Protein AF-A0A501XFZ6-F1 (afdb_monomer)

Radius of gyration: 26.45 Å; Cα contacts (8 Å, |Δi|>4): 333; chains: 1; bounding box: 74×73×54 Å

pLDDT: mean 73.8, std 21.67, range [30.12, 97.69]

Mean predicted aligned error: 15.04 Å

Sequence (227 aa):
MADTPVLGPEKGLHPPNPTQNPWATARRRRGALQPFDAASATALAGEAPPSGIERRLSNRAQALWMRLRGERRLPSADGATALLAPPFAAQAMRVERSRGGLVTIREVGAELLRMQFAHEGTAMNMAASSANATLGVGERAVALALEAIAAGQPLHLDSDFDPDIGGPRPAILFRAVALPFAPEAGQGLTGVAVALISWRTLLSQAETDDLHRELGAAIAWLANNSR

Nearest PDB structures (foldseek):
  5fs4-assembly1_A  TM=3.898E-01  e=5.326E+00  Acinetobacter phage AP205
  9hau-assembly1_AA  TM=4.885E-01  e=6.779E+00  Leviviridae sp.
  5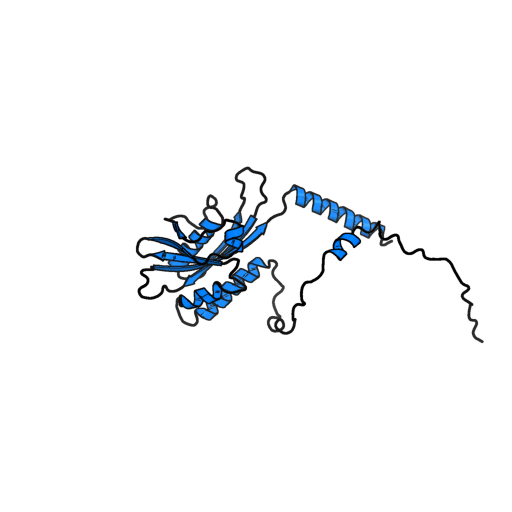t0z-assembly1_C  TM=2.401E-01  e=3.939E+00  Geobacter metallireducens GS-15

Structure (mmCIF, N/CA/C/O backbone):
data_AF-A0A501XFZ6-F1
#
_entry.id   AF-A0A501XFZ6-F1
#
loop_
_atom_site.group_PDB
_atom_site.id
_atom_site.type_symbol
_atom_site.label_atom_id
_atom_site.label_alt_id
_atom_site.label_comp_id
_atom_site.label_asym_id
_atom_site.label_entity_id
_atom_site.label_seq_id
_atom_site.pdbx_PDB_ins_code
_atom_site.Cartn_x
_atom_site.Cartn_y
_atom_site.Cartn_z
_atom_site.occupancy
_atom_site.B_iso_or_equiv
_atom_site.auth_seq_id
_atom_site.auth_comp_id
_atom_site.auth_asym_id
_atom_site.auth_atom_id
_atom_site.pdbx_PDB_model_num
ATOM 1 N N . MET A 1 1 ? 52.872 -58.559 -25.491 1.00 41.25 1 MET A N 1
ATOM 2 C CA . MET A 1 1 ? 53.905 -57.572 -25.860 1.00 41.25 1 MET A CA 1
ATOM 3 C C . MET A 1 1 ? 53.180 -56.261 -26.069 1.00 41.25 1 MET A C 1
ATOM 5 O O . MET A 1 1 ? 52.351 -56.186 -26.963 1.00 41.25 1 MET A O 1
ATOM 9 N N . ALA A 1 2 ? 53.347 -55.341 -25.123 1.00 36.03 2 ALA A N 1
ATOM 10 C CA . ALA A 1 2 ? 52.682 -54.047 -25.089 1.00 36.03 2 ALA A CA 1
ATOM 11 C C . ALA A 1 2 ? 53.701 -52.991 -25.524 1.00 36.03 2 ALA A C 1
ATOM 13 O O . ALA A 1 2 ? 54.746 -52.881 -24.886 1.00 36.03 2 ALA A O 1
ATOM 14 N N . ASP A 1 3 ? 53.398 -52.263 -26.596 1.00 36.66 3 ASP A N 1
ATOM 15 C CA . ASP A 1 3 ? 54.168 -51.096 -27.020 1.00 36.66 3 ASP A CA 1
ATOM 16 C C . ASP A 1 3 ? 53.547 -49.843 -26.407 1.00 36.66 3 ASP A C 1
ATOM 18 O O . ASP A 1 3 ? 52.445 -49.416 -26.752 1.00 36.66 3 ASP A O 1
ATOM 22 N N . THR A 1 4 ? 54.278 -49.272 -25.458 1.00 40.03 4 THR A N 1
ATOM 23 C CA . THR A 1 4 ? 54.000 -47.985 -24.827 1.00 40.03 4 THR A CA 1
ATOM 24 C C . THR A 1 4 ? 54.788 -46.909 -25.575 1.00 40.03 4 THR A C 1
ATOM 26 O O . THR A 1 4 ? 56.014 -47.019 -25.631 1.00 40.03 4 THR A O 1
ATOM 29 N N . PRO A 1 5 ? 54.174 -45.834 -26.100 1.00 39.56 5 PRO A N 1
ATOM 30 C CA . PRO A 1 5 ? 54.941 -44.670 -26.502 1.00 39.56 5 PRO A CA 1
ATOM 31 C C . PRO A 1 5 ? 55.180 -43.735 -25.309 1.00 39.56 5 PRO A C 1
ATOM 33 O O . PRO A 1 5 ? 54.282 -43.374 -24.549 1.00 39.56 5 PRO A O 1
ATOM 36 N N . VAL A 1 6 ? 56.452 -43.376 -25.180 1.00 38.31 6 VAL A N 1
ATOM 37 C CA . VAL A 1 6 ? 57.083 -42.488 -24.204 1.00 38.31 6 VAL A CA 1
ATOM 38 C C . VAL A 1 6 ? 56.662 -41.031 -24.448 1.00 38.31 6 VAL A C 1
ATOM 40 O O . VAL A 1 6 ? 56.841 -40.511 -25.548 1.00 38.31 6 VAL A O 1
ATOM 43 N N . LEU A 1 7 ? 56.146 -40.350 -23.419 1.00 34.56 7 LEU A N 1
ATOM 44 C CA . LEU A 1 7 ? 55.947 -38.894 -23.406 1.00 34.56 7 LEU A CA 1
ATOM 45 C C . LEU A 1 7 ? 57.246 -38.205 -22.955 1.00 34.56 7 LEU A C 1
ATOM 47 O O . LEU A 1 7 ? 57.629 -38.300 -21.791 1.00 34.56 7 LEU A O 1
ATOM 51 N N . GLY A 1 8 ? 57.921 -37.528 -23.888 1.00 33.53 8 GLY A N 1
ATOM 52 C CA . GLY A 1 8 ? 58.996 -36.569 -23.606 1.00 33.53 8 GLY A CA 1
ATOM 53 C C . GLY A 1 8 ? 58.454 -35.167 -23.266 1.00 33.53 8 GLY A C 1
ATOM 54 O O . GLY A 1 8 ? 57.295 -34.878 -23.572 1.00 33.53 8 GLY A O 1
ATOM 55 N N . PRO A 1 9 ? 59.259 -34.303 -22.617 1.00 46.34 9 PRO A N 1
ATOM 56 C CA . PRO A 1 9 ? 58.764 -33.157 -21.862 1.00 46.34 9 PRO A CA 1
ATOM 57 C C . PRO A 1 9 ? 58.783 -31.825 -22.639 1.00 46.34 9 PRO A C 1
ATOM 59 O O . PRO A 1 9 ? 59.506 -31.651 -23.613 1.00 46.34 9 PRO A O 1
ATOM 62 N N . GLU A 1 10 ? 58.006 -30.884 -22.096 1.00 45.41 10 GLU A N 1
ATOM 63 C CA . GLU A 1 10 ? 58.020 -29.423 -22.285 1.00 45.41 10 GLU A CA 1
ATOM 64 C C . GLU A 1 10 ? 57.594 -28.815 -23.633 1.00 45.41 10 GLU A C 1
ATOM 66 O O . GLU A 1 10 ? 58.356 -28.737 -24.591 1.00 45.41 10 GLU A O 1
ATOM 71 N N . LYS A 1 11 ? 56.428 -28.153 -23.619 1.00 35.16 11 LYS A N 1
ATOM 72 C CA . LYS A 1 11 ? 56.316 -26.758 -24.080 1.00 35.16 11 LYS A CA 1
ATOM 73 C C . LYS A 1 11 ? 55.407 -25.992 -23.124 1.00 35.16 11 LYS A C 1
ATOM 75 O O . LYS A 1 11 ? 54.238 -26.331 -22.957 1.00 35.16 11 LYS A O 1
ATOM 80 N N . GLY A 1 12 ? 55.990 -24.991 -22.467 1.00 39.47 12 GLY A N 1
ATOM 81 C CA . GLY A 1 12 ? 55.351 -24.158 -21.459 1.00 39.47 12 GLY A CA 1
ATOM 82 C C . GLY A 1 12 ? 54.051 -23.525 -21.948 1.00 39.47 12 GLY A C 1
ATOM 83 O O . GLY A 1 12 ? 54.041 -22.691 -22.851 1.00 39.47 12 GLY A O 1
ATOM 84 N N . LEU A 1 13 ? 52.954 -23.892 -21.289 1.00 37.81 13 LEU A N 1
ATOM 85 C CA . LEU A 1 13 ? 51.746 -23.084 -21.248 1.00 37.81 13 LEU A CA 1
ATOM 86 C C . LEU A 1 13 ? 52.032 -21.898 -20.328 1.00 37.81 13 LEU A C 1
ATOM 88 O O . LEU A 1 13 ? 51.960 -22.008 -19.105 1.00 37.81 13 LEU A O 1
ATOM 92 N N . HIS A 1 14 ? 52.377 -20.756 -20.921 1.00 42.91 14 HIS A N 1
ATOM 93 C CA . HIS A 1 14 ? 52.235 -19.487 -20.221 1.00 42.91 14 HIS A CA 1
ATOM 94 C C . HIS A 1 14 ? 50.778 -19.368 -19.742 1.00 42.91 14 HIS A C 1
ATOM 96 O O . HIS A 1 14 ? 49.865 -19.516 -20.561 1.00 42.91 14 HIS A O 1
ATOM 102 N N . PRO A 1 15 ? 50.523 -19.113 -18.446 1.00 47.06 15 PRO A N 1
ATOM 103 C CA . PRO A 1 15 ? 49.173 -18.815 -18.000 1.00 47.06 15 PRO A CA 1
ATOM 104 C C . PRO A 1 15 ? 48.698 -17.531 -18.700 1.00 47.06 15 PRO A C 1
ATOM 106 O O . PRO A 1 15 ? 49.489 -16.593 -18.853 1.00 47.06 15 PRO A O 1
ATOM 109 N N . PRO A 1 16 ? 47.433 -17.460 -19.148 1.00 44.56 16 PRO A N 1
ATOM 110 C CA . PRO A 1 16 ? 46.923 -16.270 -19.808 1.00 44.56 16 PRO A CA 1
ATOM 111 C C . PRO A 1 16 ? 47.002 -15.067 -18.863 1.00 44.56 16 PRO A C 1
ATOM 113 O O . PRO A 1 16 ? 46.674 -15.150 -17.677 1.00 44.56 16 PRO A O 1
ATOM 116 N N . ASN A 1 17 ? 47.465 -13.946 -19.414 1.00 46.25 17 ASN A N 1
ATOM 117 C CA . ASN A 1 17 ? 47.692 -12.696 -18.703 1.00 46.25 17 ASN A CA 1
ATOM 118 C C . ASN A 1 17 ? 46.375 -12.197 -18.057 1.00 46.25 17 ASN A C 1
ATOM 120 O O . ASN A 1 17 ? 45.400 -11.954 -18.776 1.00 46.25 17 ASN A O 1
ATOM 124 N N . PRO A 1 18 ? 46.303 -12.024 -16.723 1.00 46.06 18 PRO A N 1
ATOM 125 C CA . PRO A 1 18 ? 45.063 -11.697 -16.007 1.00 46.06 18 PRO A CA 1
ATOM 126 C C . PRO A 1 18 ? 44.506 -10.289 -16.286 1.00 46.06 18 PRO A C 1
ATOM 128 O O . PRO A 1 18 ? 43.458 -9.932 -15.752 1.00 46.06 18 PRO A O 1
ATOM 131 N N . THR A 1 19 ? 45.170 -9.488 -17.119 1.00 46.47 19 THR A N 1
ATOM 132 C CA . THR A 1 19 ? 44.770 -8.119 -17.477 1.00 46.47 19 THR A CA 1
ATOM 133 C C . THR A 1 19 ? 43.806 -8.025 -18.664 1.00 46.47 19 THR A C 1
ATOM 135 O O . THR A 1 19 ? 43.306 -6.937 -18.929 1.00 46.47 19 THR A O 1
ATOM 138 N N . GLN A 1 20 ? 43.490 -9.131 -19.352 1.00 47.56 20 GLN A N 1
ATOM 139 C CA . GLN A 1 20 ? 42.600 -9.129 -20.530 1.00 47.56 20 GLN A CA 1
ATOM 140 C C . GLN A 1 20 ? 41.228 -9.787 -20.304 1.00 47.56 20 GLN A C 1
ATOM 142 O O . GLN A 1 20 ? 40.449 -9.925 -21.243 1.00 47.56 20 GLN A O 1
ATOM 147 N N . ASN A 1 21 ? 40.895 -10.175 -19.068 1.00 43.44 21 ASN A N 1
ATOM 148 C CA . ASN A 1 21 ? 39.578 -10.723 -18.753 1.00 43.44 21 ASN A CA 1
ATOM 149 C C . ASN A 1 21 ? 38.675 -9.655 -18.096 1.00 43.44 21 ASN A C 1
ATOM 151 O O . ASN A 1 21 ? 38.895 -9.335 -16.922 1.00 43.44 21 ASN A O 1
ATOM 155 N N . PRO A 1 22 ? 37.625 -9.149 -18.778 1.00 46.53 22 PRO A N 1
ATOM 156 C CA . PRO A 1 22 ? 36.701 -8.164 -18.202 1.00 46.53 22 PRO A CA 1
ATOM 157 C C . PRO A 1 22 ? 35.889 -8.708 -17.009 1.00 46.53 22 PRO A C 1
ATOM 159 O O . PRO A 1 22 ? 35.269 -7.942 -16.276 1.00 46.53 22 PRO A O 1
ATOM 162 N N . TRP A 1 23 ? 35.940 -10.019 -16.741 1.00 40.25 23 TRP A N 1
ATOM 163 C CA . TRP A 1 23 ? 35.274 -10.657 -15.602 1.00 40.25 23 TRP A CA 1
ATOM 164 C C . TRP A 1 23 ? 36.120 -10.697 -14.316 1.00 40.25 23 TRP A C 1
ATOM 166 O O . TRP A 1 23 ? 35.588 -10.985 -13.239 1.00 40.25 23 TRP A O 1
ATOM 176 N N . ALA A 1 24 ? 37.423 -10.391 -14.374 1.00 41.94 24 ALA A N 1
ATOM 177 C CA . ALA A 1 24 ? 38.294 -10.418 -13.192 1.00 41.94 24 ALA A CA 1
ATOM 178 C C . ALA A 1 24 ? 38.014 -9.253 -12.219 1.00 41.94 24 ALA A C 1
ATOM 180 O O . ALA A 1 24 ? 38.128 -9.412 -11.000 1.00 41.94 24 ALA A O 1
ATOM 181 N N . THR A 1 25 ? 37.574 -8.105 -12.737 1.00 41.44 25 THR A N 1
ATOM 182 C CA . THR A 1 25 ? 37.176 -6.920 -11.958 1.00 41.44 25 THR A CA 1
ATOM 183 C C . THR A 1 25 ? 35.796 -7.073 -11.315 1.00 41.44 25 THR A C 1
ATOM 185 O O . THR A 1 25 ? 35.603 -6.623 -10.185 1.00 41.44 25 THR A O 1
ATOM 188 N N . ALA A 1 26 ? 34.863 -7.788 -11.954 1.00 40.22 26 ALA A N 1
ATOM 189 C CA . ALA A 1 26 ? 33.532 -8.055 -11.398 1.00 40.22 26 ALA A CA 1
ATOM 190 C C . ALA A 1 26 ? 33.555 -9.079 -10.242 1.00 40.22 26 ALA A C 1
ATOM 192 O O . ALA A 1 26 ? 32.770 -8.979 -9.297 1.00 40.22 26 ALA A O 1
ATOM 193 N N . ARG A 1 27 ? 34.485 -10.045 -10.272 1.00 41.53 27 ARG A N 1
ATOM 194 C CA . ARG A 1 27 ? 34.573 -11.119 -9.263 1.00 41.53 27 ARG A CA 1
ATOM 195 C C . ARG A 1 27 ? 35.181 -10.668 -7.928 1.00 41.53 27 ARG A C 1
ATOM 197 O O . ARG A 1 27 ? 34.856 -11.249 -6.898 1.00 41.53 27 ARG A O 1
ATOM 204 N N . ARG A 1 28 ? 36.010 -9.614 -7.912 1.00 39.62 28 ARG A N 1
ATOM 205 C CA . ARG A 1 28 ? 36.654 -9.095 -6.683 1.00 39.62 28 ARG A CA 1
ATOM 206 C C . ARG A 1 28 ? 35.752 -8.225 -5.795 1.00 39.62 28 ARG A C 1
ATOM 208 O O . ARG A 1 28 ? 36.129 -7.966 -4.660 1.00 39.62 28 ARG A O 1
ATOM 215 N N . ARG A 1 29 ? 34.571 -7.797 -6.260 1.00 40.41 29 ARG A N 1
ATOM 216 C CA . ARG A 1 29 ? 33.625 -6.973 -5.470 1.00 40.41 29 ARG A CA 1
ATOM 217 C C . ARG A 1 29 ? 32.447 -7.747 -4.862 1.00 40.41 29 ARG A C 1
ATOM 219 O O . ARG A 1 29 ? 31.520 -7.131 -4.350 1.00 40.41 29 ARG A O 1
ATOM 226 N N . ARG A 1 30 ? 32.461 -9.083 -4.902 1.00 39.03 30 ARG A N 1
ATOM 227 C CA . ARG A 1 30 ? 31.363 -9.924 -4.400 1.00 39.03 30 ARG A CA 1
ATOM 228 C C . ARG A 1 30 ? 31.816 -10.797 -3.217 1.00 39.03 30 ARG A C 1
ATOM 230 O O . ARG A 1 30 ? 31.886 -12.013 -3.323 1.00 39.03 30 ARG A O 1
ATOM 237 N N . GLY A 1 31 ? 32.132 -10.163 -2.091 1.00 30.25 31 GLY A N 1
ATOM 238 C CA . GLY A 1 31 ? 32.229 -10.796 -0.767 1.00 30.25 31 GLY A CA 1
ATOM 239 C C . GLY A 1 31 ? 31.674 -9.802 0.259 1.00 30.25 31 GLY A C 1
ATOM 240 O O . GLY A 1 31 ? 32.065 -8.646 0.214 1.00 30.25 31 GLY A O 1
ATOM 241 N N . ALA A 1 32 ? 30.715 -10.098 1.133 1.00 38.97 32 ALA A N 1
ATOM 242 C CA . ALA A 1 32 ? 30.127 -11.354 1.574 1.00 38.97 32 ALA A CA 1
ATOM 243 C C . ALA A 1 32 ? 28.594 -11.208 1.669 1.00 38.97 32 ALA A C 1
ATOM 245 O O . ALA A 1 32 ? 28.096 -10.277 2.295 1.00 38.97 32 ALA A O 1
ATOM 246 N N . LEU A 1 33 ? 27.848 -12.138 1.072 1.00 36.06 33 LEU A N 1
ATOM 247 C CA . LEU A 1 33 ? 26.440 -12.374 1.392 1.00 36.06 33 LEU A CA 1
ATOM 248 C C . LEU A 1 33 ? 26.384 -13.743 2.066 1.00 36.06 33 LEU A C 1
ATOM 250 O O . LEU A 1 33 ? 26.892 -14.719 1.512 1.00 36.06 33 LEU A O 1
ATOM 254 N N . GLN A 1 34 ? 25.839 -13.789 3.280 1.00 33.97 34 GLN A N 1
ATOM 255 C CA . GLN A 1 34 ? 25.639 -15.040 4.004 1.00 33.97 34 GLN A CA 1
ATOM 256 C C . GLN A 1 34 ? 24.696 -15.981 3.227 1.00 33.97 34 GLN A C 1
ATOM 258 O O . GLN A 1 34 ? 23.806 -15.502 2.518 1.00 33.97 34 GLN A O 1
ATOM 263 N N . PRO A 1 35 ? 24.893 -17.308 3.326 1.00 34.69 35 PRO A N 1
ATOM 264 C CA . PRO A 1 35 ? 24.136 -18.281 2.553 1.00 34.69 35 PRO A CA 1
ATOM 265 C C . PRO A 1 35 ? 22.672 -18.371 3.000 1.00 34.69 35 PRO A C 1
ATOM 267 O O . PRO A 1 35 ? 22.348 -18.406 4.183 1.00 34.69 35 PRO A O 1
ATOM 270 N N . PHE A 1 36 ? 21.801 -18.442 1.998 1.00 38.09 36 PHE A N 1
ATOM 271 C CA . PHE A 1 36 ? 20.397 -18.821 2.093 1.00 38.09 36 PHE A CA 1
ATOM 272 C C . PHE A 1 36 ? 20.272 -20.278 2.570 1.00 38.09 36 PHE A C 1
ATOM 274 O O . PHE A 1 36 ? 20.865 -21.167 1.957 1.00 38.09 36 PHE A O 1
ATOM 281 N N . ASP A 1 37 ? 19.501 -20.527 3.632 1.00 30.12 37 ASP A N 1
ATOM 282 C CA . ASP A 1 37 ? 19.188 -21.884 4.095 1.00 30.12 37 ASP A CA 1
ATOM 283 C C . ASP A 1 37 ? 17.991 -22.459 3.316 1.00 30.12 37 ASP A C 1
ATOM 285 O O . ASP A 1 37 ? 16.869 -21.947 3.360 1.00 30.12 37 ASP A O 1
ATOM 289 N N . ALA A 1 38 ? 18.260 -23.525 2.562 1.00 34.66 38 ALA A N 1
ATOM 290 C CA . ALA A 1 38 ? 17.362 -24.139 1.591 1.00 34.66 38 ALA A CA 1
ATOM 291 C C . ALA A 1 38 ? 16.295 -25.067 2.209 1.00 34.66 38 ALA A C 1
ATOM 293 O O . ALA A 1 38 ? 15.401 -25.516 1.491 1.00 34.66 38 ALA A O 1
ATOM 294 N N . ALA A 1 39 ? 16.335 -25.350 3.516 1.00 32.94 39 ALA A N 1
ATOM 295 C CA . ALA A 1 39 ? 15.470 -26.369 4.122 1.00 32.94 39 ALA A CA 1
ATOM 296 C C . ALA A 1 39 ? 13.988 -25.962 4.286 1.00 32.94 39 ALA A C 1
ATOM 298 O O . ALA A 1 39 ? 13.127 -26.827 4.427 1.00 32.94 39 ALA A O 1
ATOM 299 N N . SER A 1 40 ? 13.654 -24.667 4.226 1.00 38.03 40 SER A N 1
ATOM 300 C CA . SER A 1 40 ? 12.264 -24.190 4.399 1.00 38.03 40 SER A CA 1
ATOM 301 C C . SER A 1 40 ? 11.479 -24.032 3.086 1.00 38.03 40 SER A C 1
ATOM 303 O O . SER A 1 40 ? 10.299 -23.683 3.111 1.00 38.03 40 SER A O 1
ATOM 305 N N . ALA A 1 41 ? 12.115 -24.245 1.928 1.00 40.19 41 ALA A N 1
ATOM 306 C CA . ALA A 1 41 ? 11.533 -23.941 0.614 1.00 40.19 41 ALA A CA 1
ATOM 307 C C . ALA A 1 41 ? 10.729 -25.100 -0.011 1.00 40.19 41 ALA A C 1
ATOM 309 O O . ALA A 1 41 ? 10.069 -24.916 -1.033 1.00 40.19 41 ALA A O 1
ATOM 310 N N . THR A 1 42 ? 10.760 -26.292 0.582 1.00 34.81 42 THR A N 1
ATOM 311 C CA . THR A 1 42 ? 10.429 -27.542 -0.123 1.00 34.81 42 THR A CA 1
ATOM 312 C C . THR A 1 42 ? 8.956 -27.977 -0.077 1.00 34.81 42 THR A C 1
ATOM 314 O O . THR A 1 42 ? 8.660 -29.099 -0.469 1.00 34.81 42 THR A O 1
ATOM 317 N N . ALA A 1 43 ? 8.010 -27.137 0.363 1.00 36.22 43 ALA A N 1
ATOM 318 C CA . ALA A 1 43 ? 6.599 -27.544 0.520 1.00 36.22 43 ALA A CA 1
ATOM 319 C C . ALA A 1 43 ? 5.602 -26.964 -0.510 1.00 36.22 43 ALA A C 1
ATOM 321 O O . ALA A 1 43 ? 4.407 -27.219 -0.401 1.00 36.22 43 ALA A O 1
ATOM 322 N N . LEU A 1 44 ? 6.047 -26.208 -1.519 1.00 41.97 44 LEU A N 1
ATOM 323 C CA . LEU A 1 44 ? 5.168 -25.667 -2.572 1.00 41.97 44 LEU A CA 1
ATOM 324 C C . LEU A 1 44 ? 5.743 -25.979 -3.961 1.00 41.97 44 LEU A C 1
ATOM 326 O O . LEU A 1 44 ? 6.183 -25.092 -4.688 1.00 41.97 44 LEU A O 1
ATOM 330 N N . ALA A 1 45 ? 5.780 -27.265 -4.310 1.00 40.91 45 ALA A N 1
ATOM 331 C CA . ALA A 1 45 ? 6.118 -27.737 -5.648 1.00 40.91 45 ALA A CA 1
ATOM 332 C C . ALA A 1 45 ? 4.823 -27.984 -6.438 1.00 40.91 45 ALA A C 1
ATOM 334 O O . ALA A 1 45 ? 4.038 -28.855 -6.070 1.00 40.91 45 ALA A O 1
ATOM 335 N N . GLY A 1 46 ? 4.590 -27.219 -7.510 1.00 31.56 46 GLY A N 1
ATOM 336 C CA . GLY A 1 46 ? 3.475 -27.487 -8.425 1.00 31.56 46 GLY A CA 1
ATOM 337 C C . GLY A 1 46 ? 3.204 -26.440 -9.507 1.00 31.56 46 GLY A C 1
ATOM 338 O O . GLY A 1 46 ? 2.668 -26.794 -10.549 1.00 31.56 46 GLY A O 1
ATOM 339 N N . GLU A 1 47 ? 3.610 -25.183 -9.331 1.00 31.80 47 GLU A N 1
ATOM 340 C CA . GLU A 1 47 ? 3.373 -24.130 -10.329 1.00 31.80 47 GLU A CA 1
ATOM 341 C C . GLU A 1 47 ? 4.696 -23.562 -10.849 1.00 31.80 47 GLU A C 1
ATOM 343 O O . GLU A 1 47 ? 5.608 -23.265 -10.073 1.00 31.80 47 GLU A O 1
ATOM 348 N N . ALA A 1 48 ? 4.809 -23.425 -12.174 1.00 34.38 48 ALA A N 1
ATOM 349 C CA . ALA A 1 48 ? 5.932 -22.761 -12.831 1.00 34.38 48 ALA A CA 1
ATOM 350 C C . ALA A 1 48 ? 6.196 -21.391 -12.171 1.00 34.38 48 ALA A C 1
ATOM 352 O O . ALA A 1 48 ? 5.239 -20.685 -11.848 1.00 34.38 48 ALA A O 1
ATOM 353 N N . PRO A 1 49 ? 7.460 -20.982 -11.947 1.00 34.84 49 PRO A N 1
ATOM 354 C CA . PRO A 1 49 ? 7.731 -19.764 -11.197 1.00 34.84 49 PRO A CA 1
ATOM 355 C C . PRO A 1 49 ? 7.216 -18.563 -11.998 1.00 34.84 49 PRO A C 1
ATOM 357 O O . PRO A 1 49 ? 7.725 -18.322 -13.095 1.00 34.84 49 PRO A O 1
ATOM 360 N N . PRO A 1 50 ? 6.264 -17.758 -11.491 1.00 39.28 50 PRO A N 1
ATOM 361 C CA . PRO A 1 50 ? 5.980 -16.507 -12.156 1.00 39.28 50 PRO A CA 1
ATOM 362 C C . PRO A 1 50 ? 7.213 -15.609 -12.010 1.00 39.28 50 PRO A C 1
ATOM 364 O O . PRO A 1 50 ? 7.880 -15.562 -10.960 1.00 39.28 50 PRO A O 1
ATOM 367 N N . SER A 1 51 ? 7.520 -14.912 -13.098 1.00 41.34 51 SER A N 1
ATOM 368 C CA . SER A 1 51 ? 8.380 -13.737 -13.108 1.00 41.34 51 SER A CA 1
ATOM 369 C C . SER A 1 51 ? 7.929 -12.725 -12.038 1.00 41.34 51 SER A C 1
ATOM 371 O O . SER A 1 51 ? 6.744 -12.617 -11.716 1.00 41.34 51 SER A O 1
ATOM 373 N N . GLY A 1 52 ? 8.890 -11.979 -11.484 1.00 58.50 52 GLY A N 1
ATOM 374 C CA . GLY A 1 52 ? 8.648 -10.823 -10.613 1.00 58.50 52 GLY A CA 1
ATOM 375 C C . GLY A 1 52 ? 8.731 -11.125 -9.114 1.00 58.50 52 GLY A C 1
ATOM 376 O O . GLY A 1 52 ? 7.821 -11.708 -8.522 1.00 58.50 52 GLY A O 1
ATOM 377 N N . ILE A 1 53 ? 9.816 -10.683 -8.475 1.00 62.00 53 ILE A N 1
ATOM 378 C CA . ILE A 1 53 ? 9.963 -10.668 -7.007 1.00 62.00 53 IL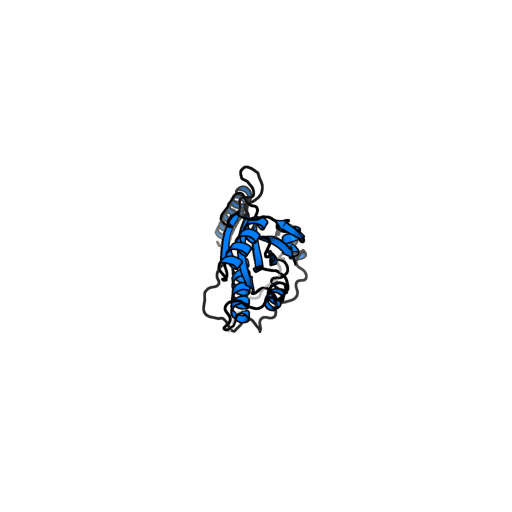E A CA 1
ATOM 379 C C . ILE A 1 53 ? 8.862 -9.791 -6.380 1.00 62.00 53 ILE A C 1
ATOM 381 O O . ILE A 1 53 ? 8.334 -10.103 -5.314 1.00 62.00 53 ILE A O 1
ATOM 385 N N . GLU A 1 54 ? 8.449 -8.753 -7.099 1.00 65.56 54 GLU A N 1
ATOM 386 C CA . GLU A 1 54 ? 7.417 -7.779 -6.752 1.00 65.56 54 GLU A CA 1
ATOM 387 C C . GLU A 1 54 ? 6.049 -8.455 -6.616 1.00 65.56 54 GLU A C 1
ATOM 389 O O . GLU A 1 54 ? 5.378 -8.343 -5.589 1.00 65.56 54 GLU A O 1
ATOM 394 N N . ARG A 1 55 ? 5.669 -9.263 -7.617 1.00 72.56 55 ARG A N 1
ATOM 395 C CA . ARG A 1 55 ? 4.417 -10.031 -7.596 1.00 72.56 55 ARG A CA 1
ATOM 396 C C . ARG A 1 55 ? 4.400 -11.031 -6.444 1.00 72.56 55 ARG A C 1
ATOM 398 O O . ARG A 1 55 ? 3.357 -11.234 -5.828 1.00 72.56 55 ARG A O 1
ATOM 405 N N . ARG A 1 56 ? 5.555 -11.610 -6.095 1.00 81.06 56 ARG A N 1
ATOM 406 C CA . ARG A 1 56 ? 5.670 -12.499 -4.928 1.00 81.06 56 ARG A CA 1
ATOM 407 C C . ARG A 1 56 ? 5.427 -11.752 -3.623 1.00 81.06 56 ARG A C 1
ATOM 409 O O . ARG A 1 56 ? 4.773 -12.318 -2.753 1.00 81.06 56 ARG A O 1
ATOM 416 N N . LEU A 1 57 ? 5.913 -10.519 -3.468 1.00 85.38 57 LEU A N 1
ATOM 417 C CA . LEU A 1 57 ? 5.707 -9.772 -2.227 1.00 85.38 57 LEU A CA 1
ATOM 418 C C . LEU A 1 57 ? 4.232 -9.393 -2.037 1.00 85.38 57 LEU A C 1
ATOM 420 O O . LEU A 1 57 ? 3.679 -9.680 -0.975 1.00 85.38 57 LEU A O 1
ATOM 424 N N . SER A 1 58 ? 3.569 -8.868 -3.076 1.00 88.38 58 SER A N 1
ATOM 425 C CA . SER A 1 58 ? 2.129 -8.567 -3.022 1.00 88.38 58 SER A CA 1
ATOM 426 C C . SER A 1 58 ? 1.290 -9.818 -2.745 1.00 88.38 58 SER A C 1
ATOM 428 O O . SER A 1 58 ? 0.431 -9.801 -1.864 1.00 88.38 58 SER A O 1
ATOM 430 N N . ASN A 1 59 ? 1.579 -10.931 -3.432 1.00 90.25 59 ASN A N 1
ATOM 431 C CA . ASN A 1 59 ? 0.865 -12.194 -3.226 1.00 90.25 59 ASN A CA 1
ATOM 432 C C . ASN A 1 59 ? 1.078 -12.742 -1.805 1.00 90.25 59 ASN A C 1
ATOM 434 O O . ASN A 1 59 ? 0.139 -13.235 -1.184 1.00 90.25 59 ASN A O 1
ATOM 438 N N . ARG A 1 60 ? 2.299 -12.642 -1.259 1.00 92.12 60 ARG A N 1
ATOM 439 C CA . ARG A 1 60 ? 2.601 -13.065 0.118 1.00 92.12 60 ARG A CA 1
ATOM 440 C C . ARG A 1 60 ? 1.882 -12.206 1.152 1.00 92.12 60 ARG A C 1
ATOM 442 O O . ARG A 1 60 ? 1.371 -12.759 2.123 1.00 92.12 60 ARG A O 1
ATOM 449 N N . ALA A 1 61 ? 1.824 -10.893 0.944 1.00 92.38 61 ALA A N 1
ATOM 450 C CA . ALA A 1 61 ? 1.102 -9.978 1.822 1.00 92.38 61 ALA A CA 1
ATOM 451 C C . ALA A 1 61 ? -0.401 -10.288 1.825 1.00 92.38 61 ALA A C 1
ATOM 453 O O . ALA A 1 61 ? -1.005 -10.431 2.886 1.00 92.38 61 ALA A O 1
ATOM 454 N N . GLN A 1 62 ? -0.992 -10.499 0.647 1.00 93.88 62 GLN A N 1
ATOM 455 C CA . GLN A 1 62 ? -2.395 -10.890 0.532 1.00 93.88 62 GLN A CA 1
ATOM 456 C C . GLN A 1 62 ? -2.668 -12.264 1.159 1.00 93.88 62 GLN A C 1
ATOM 458 O O . GLN A 1 62 ? -3.662 -12.431 1.861 1.00 93.88 62 GLN A O 1
ATOM 463 N N . ALA A 1 63 ? -1.783 -13.244 0.961 1.00 92.94 63 ALA A N 1
ATOM 464 C CA . ALA A 1 63 ? -1.914 -14.555 1.592 1.00 92.94 63 ALA A CA 1
ATOM 465 C C . ALA A 1 63 ? -1.855 -14.459 3.125 1.00 92.94 63 ALA A C 1
ATOM 467 O O . ALA A 1 63 ? -2.635 -15.120 3.812 1.00 92.94 63 ALA A O 1
ATOM 468 N N . LEU A 1 64 ? -0.971 -13.616 3.673 1.00 93.50 64 LEU A N 1
ATOM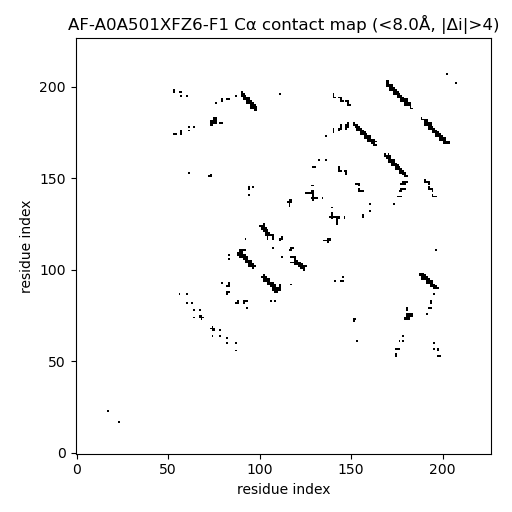 469 C CA . LEU A 1 64 ? -0.936 -13.335 5.107 1.00 93.50 64 LEU A CA 1
ATOM 470 C C . LEU A 1 64 ? -2.233 -12.662 5.569 1.00 93.50 64 LEU A C 1
ATOM 472 O O . LEU A 1 64 ? -2.823 -13.099 6.551 1.00 93.50 64 LEU A O 1
ATOM 476 N N . TRP A 1 65 ? -2.724 -11.666 4.835 1.00 94.94 65 TRP A N 1
ATOM 477 C CA . TRP A 1 65 ? -3.990 -11.000 5.141 1.00 94.94 65 TRP A CA 1
ATOM 478 C C . TRP A 1 65 ? -5.174 -11.975 5.171 1.00 94.94 65 TRP A C 1
ATOM 480 O O . TRP A 1 65 ? -5.963 -11.958 6.114 1.00 94.94 65 TRP A O 1
ATOM 490 N N . MET A 1 66 ? -5.261 -12.885 4.196 1.00 92.62 66 MET A N 1
ATOM 491 C CA . MET A 1 66 ? -6.291 -13.930 4.164 1.00 92.62 66 MET A CA 1
ATOM 492 C C . MET A 1 66 ? -6.208 -14.851 5.388 1.00 92.62 66 MET A C 1
ATOM 494 O O . MET A 1 66 ? -7.240 -15.222 5.944 1.00 92.62 66 MET A O 1
ATOM 498 N N . ARG A 1 67 ? -4.996 -15.181 5.854 1.00 92.25 67 ARG A N 1
ATOM 499 C CA . ARG A 1 67 ? -4.797 -15.961 7.089 1.00 92.25 67 ARG A CA 1
ATOM 500 C C . ARG A 1 67 ? -5.229 -15.187 8.334 1.00 9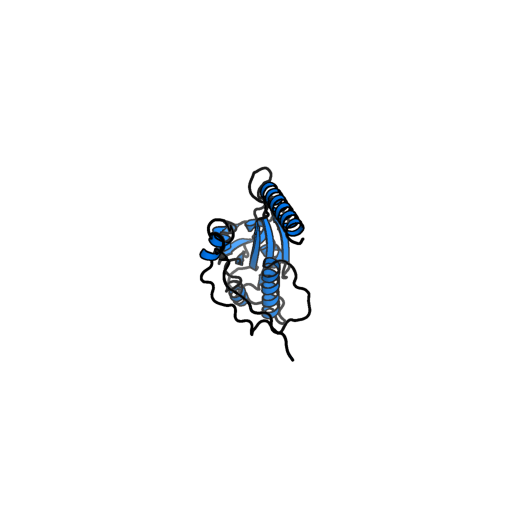2.25 67 ARG A C 1
ATOM 502 O O . ARG A 1 67 ? -5.887 -15.758 9.194 1.00 92.25 67 ARG A O 1
ATOM 509 N N . LEU A 1 68 ? -4.888 -13.900 8.416 1.00 91.88 68 LEU A N 1
ATOM 510 C CA . LEU A 1 68 ? -5.260 -13.026 9.536 1.00 91.88 68 LEU A CA 1
ATOM 511 C C . LEU A 1 68 ? -6.773 -12.790 9.612 1.00 91.88 68 LEU A C 1
ATOM 513 O O . LEU A 1 68 ? -7.324 -12.633 10.700 1.00 91.88 68 LEU A O 1
ATOM 517 N N . ARG A 1 69 ? -7.451 -12.756 8.460 1.00 90.81 69 ARG A N 1
ATOM 518 C CA . ARG A 1 69 ? -8.903 -12.590 8.373 1.00 90.81 69 ARG A CA 1
ATOM 519 C C . ARG A 1 69 ? -9.645 -13.749 9.045 1.00 90.81 69 ARG A C 1
ATOM 521 O O . ARG A 1 69 ? -10.629 -13.508 9.747 1.00 90.81 69 ARG A O 1
ATOM 528 N N . GLY A 1 70 ? -9.201 -14.988 8.819 1.00 87.19 70 GLY A N 1
ATOM 529 C CA . GLY A 1 70 ? -9.947 -16.180 9.225 1.00 87.19 70 GLY A CA 1
ATOM 530 C C . GLY A 1 70 ? -11.389 -16.133 8.701 1.00 87.19 70 GLY A C 1
ATOM 531 O O . GLY A 1 70 ? -11.622 -15.829 7.533 1.00 87.19 70 GLY A O 1
ATOM 532 N N . GLU A 1 71 ? -12.363 -16.362 9.581 1.00 84.56 71 GLU A N 1
ATOM 533 C CA . GLU A 1 71 ? -13.799 -16.311 9.252 1.00 84.56 71 GLU A CA 1
ATOM 534 C C . GLU A 1 71 ? -14.397 -14.892 9.272 1.00 84.56 71 GLU A C 1
ATOM 536 O O . GLU A 1 71 ? -15.558 -14.686 8.912 1.00 84.56 71 GLU A O 1
ATOM 541 N N . ARG A 1 72 ? -13.630 -13.879 9.696 1.00 79.31 72 ARG A N 1
ATOM 542 C CA . ARG A 1 72 ? -14.134 -12.503 9.826 1.00 79.31 72 ARG A CA 1
ATOM 543 C C . ARG A 1 72 ? -14.368 -11.868 8.460 1.00 79.31 72 ARG A C 1
ATOM 545 O O . ARG A 1 72 ? -13.865 -12.328 7.441 1.00 79.31 72 ARG A O 1
ATOM 552 N N . ARG A 1 73 ? -15.086 -10.741 8.419 1.00 84.31 73 ARG A N 1
ATOM 553 C CA . ARG A 1 73 ? -15.178 -9.918 7.198 1.00 84.31 73 ARG A CA 1
ATOM 554 C C . ARG A 1 73 ? -13.867 -9.177 6.912 1.00 84.31 73 ARG A C 1
ATOM 556 O O . ARG A 1 73 ? -13.413 -9.182 5.777 1.00 84.31 73 ARG A O 1
ATOM 563 N N . LEU A 1 74 ? -13.255 -8.606 7.951 1.00 91.56 74 LEU A N 1
ATOM 564 C CA . LEU A 1 74 ? -11.945 -7.951 7.920 1.00 91.56 74 LEU A CA 1
ATOM 565 C C . LEU A 1 74 ? -11.085 -8.454 9.096 1.00 91.56 74 LEU A C 1
ATOM 567 O O . LEU A 1 74 ? -11.645 -8.707 10.170 1.00 91.56 74 LEU A O 1
ATOM 571 N N . PRO A 1 75 ? -9.754 -8.581 8.938 1.00 92.19 75 PRO A N 1
ATOM 572 C CA . PRO A 1 75 ? -8.859 -8.799 10.072 1.00 92.19 75 PRO A CA 1
ATOM 573 C C . PRO A 1 75 ? -8.861 -7.597 11.033 1.00 92.19 75 PRO A C 1
ATOM 575 O O . PRO A 1 75 ? -9.226 -6.485 10.643 1.00 92.19 75 PRO A O 1
ATOM 578 N N . SER A 1 76 ? -8.451 -7.808 12.288 1.00 89.19 76 SER A N 1
ATOM 579 C CA . SER A 1 76 ? -8.292 -6.720 13.269 1.00 89.19 76 SER A CA 1
ATOM 580 C C . SER A 1 76 ? -7.109 -5.815 12.930 1.00 89.19 76 SER A C 1
ATOM 582 O O . SER A 1 76 ? -6.156 -6.263 12.293 1.00 89.19 76 SER A O 1
ATOM 584 N N . ALA A 1 77 ? -7.143 -4.566 13.403 1.00 83.69 77 ALA A N 1
ATOM 585 C CA . ALA A 1 77 ? -6.037 -3.622 13.243 1.00 83.69 77 ALA A CA 1
ATOM 586 C C . ALA A 1 77 ? -4.694 -4.160 13.771 1.00 83.69 77 ALA A C 1
ATOM 588 O O . ALA A 1 77 ? -3.671 -3.881 13.159 1.00 83.69 77 ALA A O 1
ATOM 589 N N . ASP A 1 78 ? -4.687 -5.008 14.807 1.00 83.56 78 ASP A N 1
ATOM 590 C CA . ASP A 1 78 ? -3.464 -5.678 15.291 1.00 83.56 78 ASP A CA 1
ATOM 591 C C . ASP A 1 78 ? -2.773 -6.510 14.194 1.00 83.56 78 ASP A C 1
ATOM 593 O O . ASP A 1 78 ? -1.550 -6.643 14.151 1.00 83.56 78 ASP A O 1
ATOM 597 N N . GLY A 1 79 ? -3.555 -7.058 13.257 1.00 85.19 79 GLY A N 1
ATOM 598 C CA . GLY A 1 79 ? -3.035 -7.770 12.093 1.00 85.19 79 GLY A CA 1
ATOM 599 C C . GLY A 1 79 ? -2.286 -6.863 11.111 1.00 85.19 79 GLY A C 1
ATOM 600 O O . GLY A 1 79 ? -1.460 -7.358 10.344 1.00 85.19 79 GLY A O 1
ATOM 601 N N . ALA A 1 80 ? -2.521 -5.546 11.142 1.00 88.56 80 ALA A N 1
ATOM 602 C CA . ALA A 1 80 ? -1.787 -4.589 10.319 1.00 88.56 80 ALA A CA 1
ATOM 603 C C . ALA A 1 80 ? -0.305 -4.555 10.710 1.00 88.56 80 ALA A C 1
ATOM 605 O O . ALA A 1 80 ? 0.550 -4.531 9.827 1.00 88.56 80 ALA A O 1
ATOM 606 N N . THR A 1 81 ? 0.015 -4.672 12.004 1.00 89.12 81 THR A N 1
ATOM 607 C CA . THR A 1 81 ? 1.400 -4.711 12.499 1.00 89.12 81 THR A CA 1
ATOM 608 C C . THR A 1 81 ? 2.196 -5.863 11.881 1.00 89.12 81 THR A C 1
ATOM 610 O O . THR A 1 81 ? 3.374 -5.702 11.571 1.00 89.12 81 THR A O 1
ATOM 613 N N . ALA A 1 82 ? 1.558 -7.005 11.599 1.00 88.81 82 ALA A N 1
ATOM 614 C CA . ALA A 1 82 ? 2.215 -8.128 10.927 1.00 88.81 82 ALA A CA 1
ATOM 615 C C . ALA A 1 82 ? 2.611 -7.812 9.470 1.00 88.81 82 ALA A C 1
ATOM 617 O O . ALA A 1 82 ? 3.619 -8.321 8.982 1.00 88.81 82 ALA A O 1
ATOM 618 N N . LEU A 1 83 ? 1.850 -6.957 8.776 1.00 89.88 83 LEU A N 1
ATOM 619 C CA . LEU A 1 83 ? 2.190 -6.464 7.433 1.00 89.88 83 LEU A CA 1
ATOM 620 C C . LEU A 1 83 ? 3.140 -5.261 7.449 1.00 89.88 83 LEU A C 1
ATOM 622 O O . LEU A 1 83 ? 3.682 -4.905 6.406 1.00 89.88 83 LEU A O 1
ATOM 626 N N . LEU A 1 84 ? 3.358 -4.654 8.612 1.00 91.44 84 LEU A N 1
ATOM 627 C CA . LEU A 1 84 ? 4.356 -3.605 8.832 1.00 91.44 84 LEU A CA 1
ATOM 628 C C . LEU A 1 84 ? 5.682 -4.173 9.364 1.00 91.44 84 LEU A C 1
ATOM 630 O O . LEU A 1 84 ? 6.644 -3.435 9.553 1.00 91.44 84 LEU A O 1
ATOM 634 N N . ALA A 1 85 ? 5.761 -5.490 9.562 1.00 89.31 85 ALA A N 1
ATOM 635 C CA . ALA A 1 85 ? 6.974 -6.209 9.924 1.00 89.31 85 ALA A CA 1
ATOM 636 C C . ALA A 1 85 ? 7.723 -6.736 8.678 1.00 89.31 85 ALA A C 1
ATOM 638 O O . ALA A 1 85 ? 7.157 -6.821 7.578 1.00 89.31 85 ALA A O 1
ATOM 639 N N . PRO A 1 86 ? 9.014 -7.106 8.800 1.00 88.75 86 PRO A N 1
ATOM 640 C CA . PRO A 1 86 ? 9.722 -7.805 7.733 1.00 88.75 86 PRO A CA 1
ATOM 641 C C . PRO A 1 86 ? 8.960 -9.063 7.267 1.00 88.75 86 PRO A C 1
ATOM 643 O O . PRO A 1 86 ? 8.396 -9.778 8.096 1.00 88.75 86 PRO A O 1
ATOM 646 N N . PRO A 1 87 ? 8.948 -9.375 5.956 1.00 90.50 87 PRO A N 1
ATOM 647 C CA . PRO A 1 87 ? 9.715 -8.743 4.875 1.00 90.50 87 PRO A CA 1
ATOM 648 C C . PRO A 1 87 ? 9.019 -7.538 4.211 1.00 90.50 87 PRO A C 1
ATOM 650 O O . PRO A 1 87 ? 9.538 -7.007 3.235 1.00 90.50 87 PRO A O 1
ATOM 653 N N . PHE A 1 88 ? 7.845 -7.131 4.690 1.00 91.12 88 PHE A N 1
ATOM 654 C CA . PHE A 1 88 ? 6.994 -6.130 4.036 1.00 91.12 88 PHE A CA 1
ATOM 655 C C . PHE A 1 88 ? 7.335 -4.696 4.444 1.00 91.12 88 PHE A C 1
ATOM 657 O O . PHE A 1 88 ? 7.220 -3.790 3.623 1.00 91.12 88 PHE A O 1
ATOM 664 N N . ALA A 1 89 ? 7.797 -4.521 5.687 1.00 89.50 89 ALA A N 1
ATOM 665 C CA . ALA A 1 89 ? 8.024 -3.242 6.362 1.00 89.50 89 ALA A CA 1
ATOM 666 C C . ALA A 1 89 ? 8.595 -2.132 5.471 1.00 89.50 89 ALA A C 1
ATOM 668 O O . ALA A 1 89 ? 8.062 -1.032 5.433 1.00 89.50 89 ALA A O 1
ATOM 669 N N . ALA A 1 90 ? 9.666 -2.415 4.723 1.00 90.69 90 ALA A N 1
ATOM 670 C CA . ALA A 1 90 ? 10.356 -1.409 3.917 1.00 90.69 90 ALA A CA 1
ATOM 671 C C . ALA A 1 90 ? 9.480 -0.798 2.805 1.00 90.69 90 ALA A C 1
ATOM 673 O O . ALA A 1 90 ? 9.711 0.342 2.409 1.00 90.69 90 ALA A O 1
ATOM 674 N N . GLN A 1 91 ? 8.491 -1.552 2.325 1.00 93.06 91 GLN A N 1
ATOM 675 C CA . GLN A 1 91 ? 7.626 -1.245 1.183 1.00 93.06 91 GLN A CA 1
ATOM 676 C C . GLN A 1 91 ? 6.167 -0.990 1.582 1.00 93.06 91 GLN A C 1
ATOM 678 O O . GLN A 1 91 ? 5.310 -0.828 0.712 1.00 93.06 91 GLN A O 1
ATOM 683 N N . ALA A 1 92 ? 5.870 -1.001 2.879 1.00 95.06 92 ALA A N 1
ATOM 684 C CA . ALA A 1 92 ? 4.525 -0.850 3.405 1.00 95.06 92 ALA A CA 1
ATOM 685 C C . ALA A 1 92 ? 4.310 0.556 3.976 1.00 95.06 92 ALA A C 1
ATOM 687 O O . ALA A 1 92 ? 5.238 1.194 4.467 1.00 95.06 92 ALA A O 1
ATOM 688 N N . MET A 1 93 ? 3.070 1.025 3.930 1.00 96.12 93 MET A N 1
ATOM 689 C CA . MET A 1 93 ? 2.597 2.166 4.707 1.00 96.12 93 MET A CA 1
ATOM 690 C C . MET A 1 93 ? 1.198 1.877 5.236 1.00 96.12 93 MET A C 1
ATOM 692 O O . MET A 1 93 ? 0.408 1.177 4.590 1.00 96.12 93 MET A O 1
ATOM 696 N N . ARG A 1 94 ? 0.868 2.449 6.391 1.00 96.06 94 ARG A N 1
ATOM 697 C CA . ARG A 1 94 ? -0.478 2.401 6.955 1.00 96.06 94 ARG A CA 1
ATOM 698 C C . ARG A 1 94 ? -1.244 3.657 6.566 1.00 96.06 94 ARG A C 1
ATOM 700 O O . ARG A 1 94 ? -0.776 4.774 6.759 1.00 96.06 94 ARG A O 1
ATOM 707 N N . VAL A 1 95 ? -2.442 3.468 6.035 1.00 95.62 95 VAL A N 1
ATOM 708 C CA . VAL A 1 95 ? -3.364 4.543 5.669 1.00 95.62 95 VAL A CA 1
ATOM 709 C C . VAL A 1 95 ? -4.594 4.435 6.555 1.00 95.62 95 VAL A C 1
ATOM 711 O O . VAL A 1 95 ? -5.243 3.390 6.618 1.00 95.62 95 VAL A O 1
ATOM 714 N N . GLU A 1 96 ? -4.921 5.523 7.239 1.00 94.81 96 GLU A N 1
ATOM 715 C CA . GLU A 1 96 ? -6.069 5.609 8.135 1.00 94.81 96 GLU A CA 1
ATOM 716 C C . GLU A 1 96 ? -7.037 6.676 7.642 1.00 94.81 96 GLU A C 1
ATOM 718 O O . GLU A 1 96 ? -6.629 7.757 7.212 1.00 94.81 96 GLU A O 1
ATOM 723 N N . ARG A 1 97 ? -8.334 6.383 7.730 1.00 93.38 97 ARG A N 1
ATOM 724 C CA . ARG A 1 97 ? -9.404 7.329 7.420 1.00 93.38 97 ARG A CA 1
ATOM 725 C C . ARG A 1 97 ? -10.213 7.608 8.676 1.00 93.38 97 ARG A C 1
ATOM 727 O O . ARG A 1 97 ? -10.756 6.689 9.286 1.00 93.38 97 ARG A O 1
ATOM 734 N N . SER A 1 98 ? -10.333 8.876 9.049 1.00 91.94 98 SER A N 1
ATOM 735 C CA . SER A 1 98 ? -11.165 9.309 10.178 1.00 91.94 98 SER A CA 1
ATOM 736 C C . SER A 1 98 ? -12.652 9.416 9.802 1.00 91.94 98 SER A C 1
ATOM 738 O O . SER A 1 98 ? -13.017 9.430 8.623 1.00 91.94 98 SER A O 1
ATOM 740 N N . ARG A 1 99 ? -13.539 9.545 10.799 1.00 87.19 99 ARG A N 1
ATOM 741 C CA . ARG A 1 99 ? -14.964 9.886 10.580 1.00 87.19 99 ARG A CA 1
ATOM 742 C C . ARG A 1 99 ? -15.177 11.241 9.910 1.00 87.19 99 ARG A C 1
ATOM 744 O O . ARG A 1 99 ? -16.142 11.389 9.172 1.00 87.19 99 ARG A O 1
ATOM 751 N N . GLY A 1 100 ? -14.270 12.194 10.125 1.00 84.12 100 GLY A N 1
ATOM 752 C CA . GLY A 1 100 ? -14.302 13.510 9.479 1.00 84.12 100 GLY A CA 1
ATOM 753 C C . GLY A 1 100 ? -13.799 13.507 8.033 1.00 84.12 100 GLY A C 1
ATOM 754 O O . GLY A 1 100 ? -13.712 14.566 7.425 1.00 84.12 100 GLY A O 1
ATOM 755 N N . GLY A 1 101 ? -13.424 12.345 7.486 1.00 85.00 101 GLY A N 1
ATOM 756 C CA . GLY A 1 101 ? -12.895 12.219 6.127 1.00 85.00 101 GLY A CA 1
ATOM 757 C C . GLY A 1 101 ? -11.396 12.493 5.999 1.00 85.00 101 GLY A C 1
ATOM 758 O O . GLY A 1 101 ? -10.834 12.184 4.954 1.00 85.00 101 GLY A O 1
ATOM 759 N N . LEU A 1 102 ? -10.740 12.979 7.059 1.00 89.94 102 LEU A N 1
ATOM 760 C CA . LEU A 1 102 ? -9.290 13.173 7.094 1.00 89.94 102 LEU A CA 1
ATOM 761 C C . LEU A 1 102 ? -8.568 11.842 6.868 1.00 89.94 102 LEU A C 1
ATOM 763 O O . LEU A 1 102 ? -8.863 10.869 7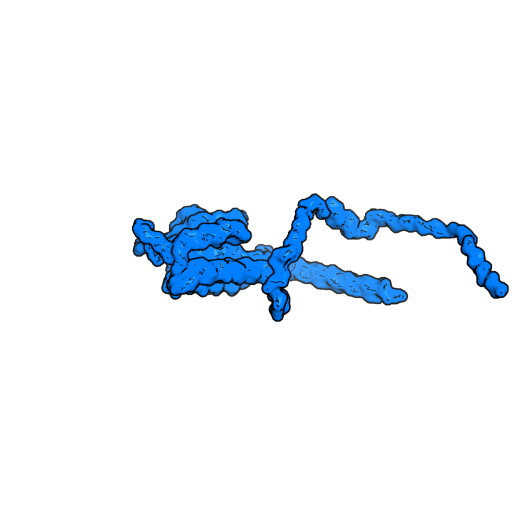.571 1.00 89.94 102 LEU A O 1
ATOM 767 N N . VAL A 1 103 ? -7.629 11.830 5.922 1.00 92.31 103 VAL A N 1
ATOM 768 C CA . VAL A 1 103 ? -6.758 10.689 5.624 1.00 92.31 103 VAL A CA 1
ATOM 769 C C . VAL A 1 103 ? -5.380 10.959 6.200 1.00 92.31 103 VAL A C 1
ATOM 771 O O . VAL A 1 103 ? -4.810 12.010 5.919 1.00 92.31 103 VAL A O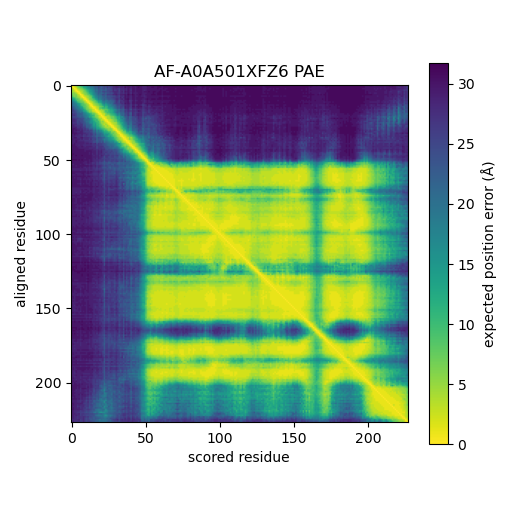 1
ATOM 774 N N . THR A 1 104 ? -4.844 10.022 6.975 1.00 93.38 104 THR A N 1
ATOM 775 C CA . THR A 1 104 ? -3.503 10.117 7.563 1.00 93.38 104 THR A CA 1
ATOM 776 C C . THR A 1 104 ? -2.656 8.915 7.182 1.00 93.38 104 THR A C 1
ATOM 778 O O . THR A 1 104 ? -3.111 7.773 7.274 1.00 93.38 104 THR A O 1
ATOM 781 N N . ILE A 1 105 ? -1.410 9.178 6.794 1.00 93.62 105 ILE A N 1
ATOM 782 C CA . ILE A 1 105 ? -0.400 8.147 6.538 1.00 93.62 105 ILE A CA 1
ATOM 783 C C . ILE A 1 105 ? 0.447 7.962 7.802 1.00 93.62 105 ILE A C 1
ATOM 785 O O . ILE A 1 105 ? 0.950 8.943 8.356 1.00 93.62 105 ILE A O 1
ATOM 789 N N . ARG A 1 106 ? 0.603 6.714 8.245 1.00 92.88 106 ARG A N 1
ATOM 790 C CA . ARG A 1 106 ? 1.403 6.295 9.404 1.00 92.88 106 ARG A CA 1
ATOM 791 C C . ARG A 1 106 ? 2.357 5.171 9.026 1.00 92.88 106 ARG A C 1
ATOM 793 O O . ARG A 1 106 ? 2.123 4.474 8.038 1.00 92.88 106 ARG A O 1
ATOM 800 N N . GLU A 1 107 ? 3.392 4.974 9.842 1.00 92.44 107 GLU A N 1
ATOM 801 C CA . GLU A 1 107 ? 4.249 3.777 9.793 1.00 92.44 107 GLU A CA 1
ATOM 802 C C . GLU A 1 107 ? 4.792 3.516 8.372 1.00 92.44 107 GLU A C 1
ATOM 804 O O . GLU A 1 107 ? 4.567 2.464 7.773 1.00 92.44 107 GLU A O 1
ATOM 809 N N . VAL A 1 108 ? 5.451 4.529 7.794 1.00 94.38 108 VAL A N 1
ATOM 810 C CA . VAL A 1 108 ? 5.954 4.490 6.413 1.00 94.38 108 V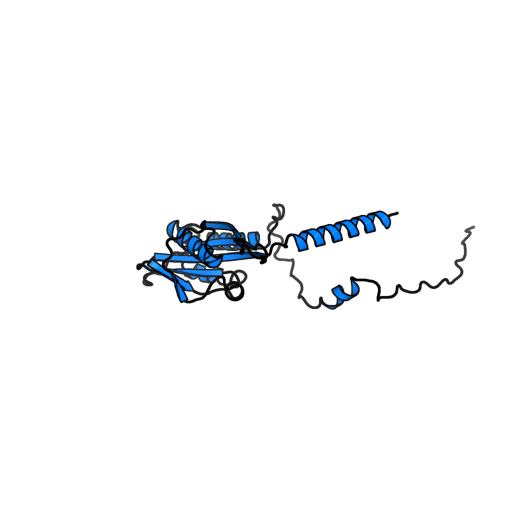AL A CA 1
ATOM 811 C C . VAL A 1 108 ? 7.289 3.753 6.344 1.00 94.38 108 VAL A C 1
ATOM 813 O O . VAL A 1 108 ? 8.254 4.108 7.021 1.00 94.38 108 VAL A O 1
ATOM 816 N N . GLY A 1 109 ? 7.362 2.751 5.471 1.00 92.44 109 GLY A N 1
ATOM 817 C CA . GLY A 1 109 ? 8.565 1.977 5.207 1.00 92.44 109 GLY A CA 1
ATOM 818 C C . GLY A 1 109 ? 9.735 2.803 4.668 1.00 92.44 109 GLY A C 1
ATOM 819 O O . GLY A 1 109 ? 9.563 3.735 3.881 1.00 92.44 109 GLY A O 1
ATOM 820 N N . ALA A 1 110 ? 10.953 2.415 5.053 1.00 89.12 110 ALA A N 1
ATOM 821 C CA . ALA A 1 110 ? 12.179 3.139 4.709 1.00 89.12 110 ALA A CA 1
ATOM 822 C C . ALA A 1 110 ? 12.399 3.315 3.196 1.00 89.12 110 ALA A C 1
ATOM 824 O O . ALA A 1 110 ? 12.894 4.357 2.768 1.00 89.12 110 ALA A O 1
ATOM 825 N N . GLU A 1 111 ? 12.010 2.339 2.369 1.00 86.12 111 GLU A N 1
ATOM 826 C CA . GLU A 1 111 ? 12.163 2.464 0.918 1.00 86.12 111 GLU A CA 1
ATOM 827 C C . GLU A 1 111 ? 11.114 3.407 0.312 1.00 86.12 111 GLU A C 1
ATOM 829 O O . GLU A 1 111 ? 11.428 4.133 -0.629 1.00 86.12 111 GLU A O 1
ATOM 834 N N . LEU A 1 112 ? 9.903 3.474 0.878 1.00 86.12 112 LEU A N 1
ATOM 835 C CA . LEU A 1 112 ? 8.893 4.452 0.454 1.00 86.12 112 LEU A CA 1
ATOM 836 C C . LEU A 1 112 ? 9.327 5.887 0.771 1.00 86.12 112 LEU A C 1
ATOM 838 O O . LEU A 1 112 ? 9.135 6.774 -0.061 1.00 86.12 112 LEU A O 1
ATOM 842 N N . LEU A 1 113 ? 9.960 6.097 1.931 1.00 86.31 113 LEU A N 1
ATOM 843 C CA . LEU A 1 113 ? 10.567 7.379 2.304 1.00 86.31 113 LEU A CA 1
ATOM 844 C C . LEU A 1 113 ? 11.724 7.736 1.364 1.00 86.31 113 LEU A C 1
ATOM 846 O O . LEU A 1 113 ? 11.773 8.843 0.832 1.00 86.31 113 LEU A O 1
ATOM 850 N N . ARG A 1 114 ? 12.633 6.784 1.106 1.00 82.62 114 ARG A N 1
ATOM 851 C CA . ARG A 1 114 ? 13.792 6.981 0.219 1.00 82.62 114 ARG A CA 1
ATOM 852 C C . ARG A 1 114 ? 13.375 7.383 -1.195 1.00 82.62 114 ARG A C 1
ATOM 854 O O . ARG A 1 114 ? 14.024 8.228 -1.806 1.00 82.62 114 ARG A O 1
ATOM 861 N N . MET A 1 115 ? 12.300 6.782 -1.701 1.00 79.56 115 MET A N 1
ATOM 862 C CA . MET A 1 115 ? 11.744 7.072 -3.024 1.00 79.56 115 MET A CA 1
ATOM 863 C C . MET A 1 115 ? 10.789 8.273 -3.038 1.00 79.56 115 MET A C 1
ATOM 865 O O . MET A 1 115 ? 10.296 8.631 -4.104 1.00 79.56 115 MET A O 1
ATOM 869 N N . GLN A 1 116 ? 10.532 8.898 -1.883 1.00 84.19 116 GLN A N 1
ATOM 870 C CA . GLN A 1 116 ? 9.595 10.016 -1.723 1.00 84.19 116 GLN A CA 1
ATOM 871 C C . GLN A 1 116 ? 8.165 9.672 -2.171 1.00 84.19 116 GLN A C 1
ATOM 873 O O . GLN A 1 116 ? 7.408 10.537 -2.605 1.00 84.19 116 GLN A O 1
ATOM 878 N N . PHE A 1 117 ? 7.777 8.400 -2.061 1.00 82.81 117 PHE A N 1
ATOM 879 C CA . PHE A 1 117 ? 6.423 7.955 -2.382 1.00 82.81 117 PHE A CA 1
ATOM 880 C C . PHE A 1 117 ? 5.442 8.240 -1.246 1.00 82.81 117 PHE A C 1
ATOM 882 O O . PHE A 1 117 ? 4.254 8.363 -1.494 1.00 82.81 117 PHE A O 1
ATOM 889 N N . ALA A 1 118 ? 5.890 8.363 -0.001 1.00 82.94 118 ALA A N 1
ATOM 890 C CA . ALA A 1 118 ? 4.999 8.677 1.111 1.00 82.94 118 ALA A CA 1
ATOM 891 C C . ALA A 1 118 ? 5.751 9.387 2.235 1.00 82.94 118 ALA A C 1
ATOM 893 O O . ALA A 1 118 ? 6.951 9.187 2.398 1.00 82.94 118 ALA A O 1
ATOM 894 N N . HIS A 1 119 ? 5.023 10.182 3.022 1.00 84.50 119 HIS A N 1
ATOM 895 C CA . HIS A 1 119 ? 5.527 10.846 4.223 1.00 84.50 119 HIS A CA 1
ATOM 896 C C . HIS A 1 119 ? 4.531 10.661 5.365 1.00 84.50 119 HIS A C 1
ATOM 898 O O . HIS A 1 119 ? 3.314 10.761 5.166 1.00 84.50 119 HIS A O 1
ATOM 904 N N . GLU A 1 120 ? 5.043 10.406 6.565 1.00 83.12 120 GLU A N 1
ATOM 905 C CA . GLU A 1 120 ? 4.211 10.255 7.755 1.00 83.12 120 GLU A CA 1
ATOM 906 C C . GLU A 1 120 ? 3.557 11.589 8.144 1.00 83.12 120 GLU A C 1
ATOM 908 O O . GLU A 1 120 ? 4.143 12.659 7.984 1.00 83.12 120 GLU A O 1
ATOM 913 N N . GLY A 1 121 ? 2.314 11.529 8.624 1.00 78.38 121 GLY A N 1
ATOM 914 C CA . GLY A 1 121 ? 1.562 12.716 9.038 1.00 78.38 121 GLY A CA 1
ATOM 915 C C . GLY A 1 121 ? 0.953 13.522 7.889 1.00 78.38 121 GLY A C 1
ATOM 916 O O . GLY A 1 121 ? 0.316 14.544 8.141 1.00 78.38 121 GLY A O 1
ATOM 917 N N . THR A 1 122 ? 1.087 13.066 6.640 1.00 73.00 122 THR A N 1
ATOM 918 C CA . THR A 1 122 ? 0.451 13.729 5.495 1.00 73.00 122 THR A CA 1
ATOM 919 C C . THR A 1 122 ? -1.066 13.596 5.613 1.00 73.00 122 THR A C 1
ATOM 921 O O . THR A 1 122 ? -1.626 12.513 5.433 1.00 73.00 122 THR A O 1
ATOM 924 N N . ALA A 1 123 ? -1.716 14.709 5.949 1.00 66.62 123 ALA A N 1
ATOM 925 C CA . ALA A 1 123 ? -3.160 14.844 5.995 1.00 66.62 123 ALA A CA 1
ATOM 926 C C . ALA A 1 123 ? -3.676 15.197 4.596 1.00 66.62 123 ALA A C 1
ATOM 928 O O . ALA A 1 123 ? -3.442 16.303 4.112 1.00 66.62 123 ALA A O 1
ATOM 929 N N . MET A 1 124 ? -4.366 14.266 3.939 1.00 70.31 124 MET A N 1
ATOM 930 C CA . MET A 1 124 ? -4.892 14.484 2.588 1.00 70.31 124 MET A CA 1
ATOM 931 C C . MET A 1 124 ? -6.416 14.449 2.584 1.00 70.31 124 MET A C 1
ATOM 933 O O . MET A 1 124 ? -7.039 13.656 3.292 1.00 70.31 124 MET A O 1
ATOM 937 N N . ASN A 1 125 ? -7.018 15.288 1.743 1.00 65.44 125 ASN A N 1
ATOM 938 C CA . ASN A 1 125 ? -8.438 15.209 1.425 1.00 65.44 125 ASN A CA 1
ATOM 939 C C . ASN A 1 125 ? -8.565 14.566 0.037 1.00 65.44 125 ASN A C 1
ATOM 941 O O . ASN A 1 125 ? -8.614 15.244 -0.986 1.00 65.44 125 ASN A O 1
ATOM 945 N N . MET A 1 126 ? -8.480 13.236 -0.001 1.00 69.00 126 MET A N 1
ATOM 946 C CA . MET A 1 126 ? -8.411 12.468 -1.245 1.00 69.00 126 MET A CA 1
ATOM 947 C C . MET A 1 126 ? -9.803 11.995 -1.668 1.00 69.00 126 MET A C 1
ATOM 949 O O . MET A 1 126 ? -10.395 11.130 -1.025 1.00 69.00 126 MET A O 1
ATOM 953 N N . ALA A 1 127 ? -10.295 12.541 -2.781 1.00 65.81 127 ALA A N 1
ATOM 954 C CA . ALA A 1 127 ? -11.462 12.037 -3.515 1.00 65.81 127 ALA A CA 1
ATOM 955 C C . ALA A 1 127 ? -11.082 11.462 -4.897 1.00 65.81 127 ALA A C 1
ATOM 957 O O . ALA A 1 127 ? -11.949 11.224 -5.735 1.00 65.81 127 ALA A O 1
ATOM 958 N N . ALA A 1 128 ? -9.786 11.275 -5.157 1.00 76.75 128 ALA A N 1
ATOM 959 C CA . ALA A 1 128 ? -9.281 10.816 -6.444 1.00 76.75 128 ALA A CA 1
ATOM 960 C C . ALA A 1 128 ? -9.190 9.283 -6.507 1.00 76.75 128 ALA A C 1
ATOM 962 O O . ALA A 1 128 ? -8.880 8.635 -5.508 1.00 76.75 128 ALA A O 1
ATOM 963 N N . SER A 1 129 ? -9.441 8.719 -7.693 1.00 84.88 129 SER A N 1
ATOM 964 C CA . SER A 1 129 ? -9.317 7.279 -7.941 1.00 84.88 129 SER A CA 1
ATOM 965 C C . SER A 1 129 ? -7.859 6.848 -8.107 1.00 84.88 129 SER A C 1
ATOM 967 O O . SER A 1 129 ? -7.044 7.586 -8.666 1.00 84.88 129 SER A O 1
ATOM 969 N N . SER A 1 130 ? -7.550 5.616 -7.698 1.00 84.62 130 SER A N 1
ATOM 970 C CA . SER A 1 130 ? -6.238 4.979 -7.882 1.00 84.62 130 SER A CA 1
ATOM 971 C C . SER A 1 130 ? -5.838 4.810 -9.355 1.00 84.62 130 SER A C 1
ATOM 973 O O . SER A 1 130 ? -4.648 4.736 -9.678 1.00 84.62 130 SER A O 1
ATOM 975 N N . ALA A 1 131 ? -6.812 4.816 -10.268 1.00 84.00 131 ALA A N 1
ATOM 976 C CA . ALA A 1 131 ? -6.593 4.766 -11.710 1.00 84.00 131 ALA A CA 1
ATOM 977 C C . ALA A 1 131 ? -6.165 6.115 -12.319 1.00 84.00 131 ALA A C 1
ATOM 979 O O . ALA A 1 131 ? -5.800 6.158 -13.493 1.00 84.00 131 ALA A O 1
ATOM 980 N N . ASN A 1 132 ? -6.197 7.215 -11.558 1.00 81.12 132 ASN A N 1
ATOM 981 C CA . ASN A 1 132 ? -5.811 8.521 -12.079 1.00 81.12 132 ASN A CA 1
ATOM 982 C C . ASN A 1 132 ? -4.296 8.584 -12.347 1.00 81.12 132 ASN A C 1
ATOM 984 O O . ASN A 1 132 ? -3.491 8.626 -11.417 1.00 81.12 132 ASN A O 1
ATOM 988 N N . ALA A 1 133 ? -3.921 8.623 -13.626 1.00 74.81 133 ALA A N 1
ATOM 989 C CA . ALA A 1 133 ? -2.531 8.670 -14.072 1.00 74.81 133 ALA A CA 1
ATOM 990 C C . ALA A 1 133 ? -1.822 10.002 -13.767 1.00 74.81 133 ALA A C 1
ATOM 992 O O . ALA A 1 133 ? -0.598 10.043 -13.802 1.00 74.81 133 ALA A O 1
ATOM 993 N N . THR A 1 134 ? -2.553 11.077 -13.440 1.00 77.00 134 THR A N 1
ATOM 994 C CA . THR A 1 134 ? -1.931 12.362 -13.064 1.00 77.00 134 THR A CA 1
ATOM 995 C C . THR A 1 134 ? -1.370 12.366 -11.644 1.00 77.00 134 THR A C 1
ATOM 997 O O . THR A 1 134 ? -0.696 13.317 -11.262 1.00 77.00 134 THR A O 1
ATOM 1000 N N . LEU A 1 135 ? -1.708 11.356 -10.842 1.00 78.19 135 LEU A N 1
ATOM 1001 C CA . LEU A 1 135 ? -1.251 11.216 -9.468 1.00 78.19 135 LEU A CA 1
ATOM 1002 C C . LEU A 1 135 ? 0.105 10.505 -9.417 1.00 78.19 135 LEU A C 1
ATOM 1004 O O . LEU A 1 135 ? 0.354 9.553 -10.163 1.00 78.19 135 LEU A O 1
ATOM 1008 N N . GLY A 1 136 ? 0.946 10.903 -8.465 1.00 80.94 136 GLY A N 1
ATOM 1009 C CA . GLY A 1 136 ? 2.186 10.189 -8.164 1.00 80.94 136 GLY A CA 1
ATOM 1010 C C . GLY A 1 136 ? 1.931 8.782 -7.606 1.00 80.94 136 GLY A C 1
ATOM 1011 O O . GLY A 1 136 ? 0.852 8.477 -7.096 1.00 80.94 136 GLY A O 1
ATOM 1012 N N . VAL A 1 137 ? 2.951 7.916 -7.644 1.00 84.75 137 VAL A N 1
ATOM 1013 C CA . VAL A 1 137 ? 2.886 6.525 -7.132 1.00 84.75 137 VAL A CA 1
ATOM 1014 C C . VAL A 1 137 ? 2.302 6.454 -5.714 1.00 84.75 137 VAL A C 1
ATOM 1016 O O . VAL A 1 137 ? 1.412 5.650 -5.437 1.00 84.75 137 VAL A O 1
ATOM 1019 N N . GLY A 1 138 ? 2.771 7.337 -4.833 1.00 86.06 138 GLY A N 1
ATOM 1020 C CA . GLY A 1 138 ? 2.291 7.480 -3.463 1.00 86.06 138 GLY A CA 1
ATOM 1021 C C . GLY A 1 138 ? 0.807 7.766 -3.335 1.00 86.06 138 GLY A C 1
ATOM 1022 O O . GLY A 1 138 ? 0.071 7.057 -2.654 1.00 86.06 138 GLY A O 1
ATOM 1023 N N . GLU A 1 139 ? 0.366 8.808 -4.030 1.00 87.31 139 GLU A N 1
ATOM 1024 C CA . GLU A 1 139 ? -1.016 9.279 -4.023 1.00 87.31 139 GLU A CA 1
ATOM 1025 C C . GLU A 1 139 ? -1.961 8.211 -4.576 1.00 87.31 139 GLU A C 1
ATOM 1027 O O . GLU A 1 139 ? -3.034 7.980 -4.020 1.00 87.31 139 GLU A O 1
ATOM 1032 N N . ARG A 1 140 ? -1.537 7.490 -5.620 1.00 89.56 140 ARG A N 1
ATOM 1033 C CA . ARG A 1 140 ? -2.292 6.358 -6.172 1.00 89.56 140 ARG A CA 1
ATOM 1034 C C . ARG A 1 140 ? -2.378 5.193 -5.197 1.00 89.56 140 ARG A C 1
ATOM 1036 O O . ARG A 1 140 ? -3.434 4.574 -5.096 1.00 89.56 140 ARG A O 1
ATOM 1043 N N . ALA A 1 141 ? -1.314 4.909 -4.448 1.00 91.69 141 ALA A N 1
ATOM 1044 C CA . ALA A 1 141 ? -1.339 3.885 -3.408 1.00 91.69 141 ALA A CA 1
ATOM 1045 C C . ALA A 1 141 ? -2.244 4.280 -2.225 1.00 91.69 141 ALA A C 1
ATOM 1047 O O . ALA A 1 141 ? -2.958 3.429 -1.694 1.00 91.69 141 ALA A O 1
ATOM 1048 N N . VAL A 1 142 ? -2.287 5.565 -1.851 1.00 93.50 142 VAL A N 1
ATOM 1049 C CA . VAL A 1 142 ? -3.250 6.088 -0.865 1.00 93.50 142 VAL A CA 1
ATOM 1050 C C . VAL A 1 142 ? -4.681 5.986 -1.396 1.00 93.50 142 VAL A C 1
ATOM 1052 O O . VAL A 1 142 ? -5.554 5.493 -0.685 1.00 93.50 142 VAL A O 1
ATOM 1055 N N . ALA A 1 143 ? -4.933 6.380 -2.647 1.00 93.38 143 ALA A N 1
ATOM 1056 C CA . ALA A 1 143 ? -6.242 6.228 -3.282 1.00 93.38 143 ALA A CA 1
ATOM 1057 C C . ALA A 1 143 ? -6.701 4.761 -3.286 1.00 93.38 143 ALA A C 1
ATOM 1059 O O . ALA A 1 143 ? -7.821 4.465 -2.873 1.00 93.38 143 ALA A O 1
ATOM 1060 N N . LEU A 1 144 ? -5.808 3.835 -3.652 1.00 95.25 144 LEU A N 1
ATOM 1061 C CA . LEU A 1 144 ? -6.074 2.395 -3.634 1.00 95.25 144 LEU A CA 1
ATOM 1062 C C . LEU A 1 144 ? -6.420 1.902 -2.220 1.00 95.25 144 LEU A C 1
ATOM 1064 O O . LEU A 1 144 ? -7.323 1.086 -2.049 1.00 95.25 144 LEU A O 1
ATOM 1068 N N . ALA A 1 145 ? -5.734 2.415 -1.195 1.00 96.00 145 ALA A N 1
ATOM 1069 C CA . ALA A 1 145 ? -6.025 2.101 0.200 1.00 96.00 145 ALA A CA 1
ATOM 1070 C C . ALA A 1 145 ? -7.429 2.555 0.620 1.00 96.00 145 ALA A C 1
ATOM 1072 O O . ALA A 1 145 ? -8.148 1.803 1.280 1.00 96.00 145 ALA A O 1
ATOM 1073 N N . LEU A 1 146 ? -7.853 3.747 0.199 1.00 95.19 146 LEU A N 1
ATOM 1074 C CA . LEU A 1 146 ? -9.193 4.271 0.480 1.00 95.19 146 LEU A CA 1
ATOM 1075 C C . LEU A 1 146 ? -10.285 3.491 -0.260 1.00 95.19 146 LEU A C 1
ATOM 1077 O O . LEU A 1 146 ? -11.331 3.202 0.325 1.00 95.19 146 LEU A O 1
ATOM 1081 N N . GLU A 1 147 ? -10.033 3.110 -1.513 1.00 95.38 147 GLU A N 1
ATOM 1082 C CA . GLU A 1 147 ? -10.912 2.233 -2.292 1.00 95.38 147 GLU A CA 1
ATOM 1083 C C . GLU A 1 147 ? -11.042 0.853 -1.619 1.00 95.38 147 GLU A C 1
ATOM 1085 O O . GLU A 1 147 ? -12.151 0.337 -1.474 1.00 95.38 147 GLU A O 1
ATOM 1090 N N . ALA A 1 148 ? -9.939 0.283 -1.119 1.00 96.25 148 ALA A N 1
ATOM 1091 C CA . ALA A 1 148 ? -9.939 -1.008 -0.430 1.00 96.25 148 ALA A CA 1
ATOM 1092 C C . ALA A 1 148 ? -10.679 -0.948 0.914 1.00 96.25 148 ALA A C 1
ATOM 1094 O O . ALA A 1 148 ? -11.432 -1.866 1.246 1.00 96.25 148 ALA A O 1
ATOM 1095 N N . ILE A 1 149 ? -10.520 0.149 1.667 1.00 94.94 149 ILE A N 1
ATOM 1096 C CA . ILE A 1 149 ? -11.298 0.428 2.883 1.00 94.94 149 ILE A CA 1
ATOM 1097 C C . ILE A 1 149 ? -12.795 0.451 2.562 1.00 94.94 149 ILE A C 1
ATOM 1099 O O . ILE A 1 149 ? -13.575 -0.204 3.251 1.00 94.94 149 ILE A O 1
ATOM 1103 N N . ALA A 1 150 ? -13.196 1.180 1.517 1.00 93.56 150 ALA A N 1
ATOM 1104 C CA . ALA A 1 150 ? -14.599 1.301 1.129 1.00 93.56 150 ALA A CA 1
ATOM 1105 C C . ALA A 1 150 ? -15.189 -0.038 0.656 1.00 93.56 150 ALA A C 1
ATOM 1107 O O . ALA A 1 150 ? -16.328 -0.365 0.990 1.00 93.56 150 ALA A O 1
ATOM 1108 N N . ALA A 1 151 ? -14.412 -0.827 -0.089 1.00 94.38 151 ALA A N 1
ATOM 1109 C CA . ALA A 1 151 ? -14.837 -2.130 -0.592 1.00 94.38 151 ALA A CA 1
ATOM 1110 C C . ALA A 1 151 ? -14.819 -3.228 0.489 1.00 94.38 151 ALA A C 1
ATOM 1112 O O . ALA A 1 151 ? -15.548 -4.217 0.387 1.00 94.38 151 ALA A O 1
ATOM 1113 N N . GLY A 1 152 ? -13.989 -3.077 1.525 1.00 94.44 152 GLY A N 1
ATOM 1114 C CA . GLY A 1 152 ? -13.786 -4.091 2.557 1.00 94.44 152 GLY A CA 1
ATOM 1115 C C . GLY A 1 152 ? -13.108 -5.363 2.034 1.00 94.44 152 GLY A C 1
ATOM 1116 O O . GLY A 1 152 ? -13.348 -6.444 2.570 1.00 94.44 152 GLY A O 1
ATOM 1117 N N . GLN A 1 153 ? -12.293 -5.249 0.983 1.00 94.69 153 GLN A N 1
ATOM 1118 C CA . GLN A 1 153 ? -11.548 -6.356 0.381 1.00 94.69 153 GLN A CA 1
ATOM 1119 C C . GLN A 1 153 ? -10.199 -5.887 -0.192 1.00 94.69 153 GLN A C 1
ATOM 1121 O O . GLN A 1 153 ? -10.053 -4.700 -0.489 1.00 94.69 153 GLN A O 1
ATOM 1126 N N . PRO A 1 154 ? -9.218 -6.795 -0.363 1.00 95.81 154 PRO A N 1
ATOM 1127 C CA . PRO A 1 154 ? -7.957 -6.484 -1.024 1.00 95.81 154 PRO A CA 1
ATOM 1128 C C . PRO A 1 154 ? -8.159 -5.910 -2.427 1.00 95.81 154 PRO A C 1
ATOM 1130 O O . PRO A 1 154 ? -8.942 -6.460 -3.202 1.00 95.81 154 PRO A O 1
ATOM 1133 N N . LEU A 1 155 ? -7.412 -4.860 -2.765 1.00 95.25 155 LEU A N 1
ATOM 1134 C CA . LEU A 1 155 ? -7.357 -4.304 -4.119 1.00 95.25 155 LEU A CA 1
ATOM 1135 C C . LEU A 1 155 ? -5.922 -4.264 -4.632 1.00 95.25 155 LEU A C 1
ATOM 1137 O O . LEU A 1 155 ? -4.977 -4.093 -3.862 1.00 95.25 155 LEU A O 1
ATOM 1141 N N . HIS A 1 156 ? -5.778 -4.405 -5.945 1.00 93.56 156 HIS A N 1
ATOM 1142 C CA . HIS A 1 156 ? -4.495 -4.412 -6.633 1.00 93.56 156 HIS A CA 1
ATOM 1143 C C . HIS A 1 156 ? -4.452 -3.299 -7.665 1.00 93.56 156 HIS A C 1
ATOM 1145 O O . HIS A 1 156 ? -5.444 -3.031 -8.341 1.00 93.56 156 HIS A O 1
ATOM 1151 N N . LEU A 1 157 ? -3.275 -2.710 -7.815 1.00 89.81 157 LEU A N 1
ATOM 1152 C CA . LEU A 1 157 ? -2.968 -1.778 -8.879 1.00 89.81 157 LEU A CA 1
ATOM 1153 C C . LEU A 1 157 ? -1.670 -2.214 -9.537 1.00 89.81 157 LEU A C 1
ATOM 1155 O O . LEU A 1 157 ? -0.642 -2.318 -8.874 1.00 89.81 157 LEU A O 1
ATOM 1159 N N . ASP A 1 158 ? -1.735 -2.449 -10.838 1.00 87.56 158 ASP A N 1
ATOM 1160 C CA . ASP A 1 158 ? -0.574 -2.608 -11.698 1.00 87.56 158 ASP A CA 1
ATOM 1161 C C . ASP A 1 158 ? -0.557 -1.414 -12.635 1.00 87.56 158 ASP A C 1
ATOM 1163 O O . ASP A 1 158 ? -1.543 -1.162 -13.329 1.00 87.56 158 ASP A O 1
ATOM 1167 N N . SER A 1 159 ? 0.525 -0.643 -12.614 1.00 76.31 159 SER A N 1
ATOM 1168 C CA . SER A 1 159 ? 0.637 0.491 -13.511 1.00 76.31 159 SER A CA 1
ATOM 1169 C C . SER A 1 159 ? 2.062 0.743 -13.931 1.00 76.31 159 SER A C 1
ATOM 1171 O O . SER A 1 159 ? 3.002 0.790 -13.133 1.00 76.31 159 SER A O 1
ATOM 1173 N N . ASP A 1 160 ? 2.151 1.053 -15.207 1.00 69.75 160 ASP A N 1
ATOM 1174 C CA . ASP A 1 160 ? 3.292 1.698 -15.796 1.00 69.75 160 ASP A CA 1
ATOM 1175 C C . ASP A 1 160 ? 3.165 3.165 -15.387 1.00 69.75 160 ASP A C 1
ATOM 1177 O O . ASP A 1 160 ? 2.185 3.839 -15.711 1.00 69.75 160 ASP A O 1
ATOM 1181 N N . PHE A 1 161 ? 4.061 3.612 -14.516 1.00 63.25 161 PHE A N 1
ATOM 1182 C CA . PHE A 1 161 ? 4.191 5.012 -14.162 1.00 63.25 161 PHE A CA 1
ATOM 1183 C C . PHE A 1 161 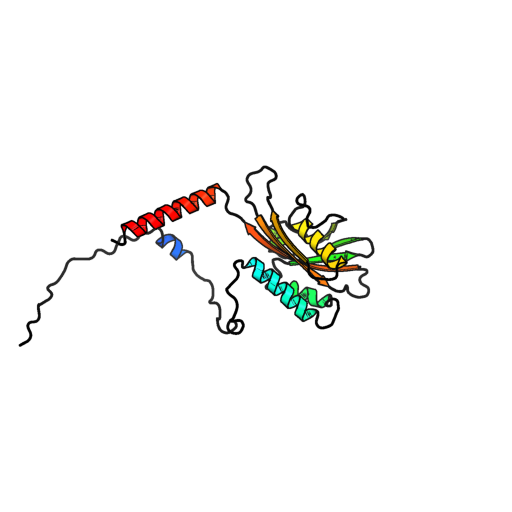? 5.305 5.578 -15.013 1.00 63.25 161 PHE A C 1
ATOM 1185 O O . PHE A 1 161 ? 6.480 5.278 -14.799 1.00 63.25 161 PHE A O 1
ATOM 1192 N N . ASP A 1 162 ? 4.922 6.391 -15.982 1.00 55.38 162 ASP A N 1
ATOM 1193 C CA . ASP A 1 162 ? 5.873 7.267 -16.627 1.00 55.38 162 ASP A CA 1
ATOM 1194 C C . ASP A 1 162 ? 6.036 8.496 -15.718 1.00 55.38 162 ASP A C 1
ATOM 1196 O O . ASP A 1 162 ? 5.085 9.271 -15.582 1.00 55.38 162 ASP A O 1
ATOM 1200 N N . PRO A 1 163 ? 7.180 8.682 -15.028 1.00 53.78 163 PRO A N 1
ATOM 1201 C CA . PRO A 1 163 ? 7.437 9.938 -14.326 1.00 53.78 163 PRO A CA 1
ATOM 1202 C C . PRO A 1 163 ? 7.445 11.135 -15.289 1.00 53.78 163 PRO A C 1
ATOM 1204 O O . PRO A 1 163 ? 7.400 12.274 -14.824 1.00 53.78 163 PRO A O 1
ATOM 1207 N N . ASP A 1 164 ? 7.479 10.870 -16.598 1.00 47.06 164 ASP A N 1
ATOM 1208 C CA . ASP A 1 164 ? 7.583 11.825 -17.672 1.00 47.06 164 ASP A CA 1
ATOM 1209 C C . ASP A 1 164 ? 6.380 11.800 -18.598 1.00 47.06 164 ASP A C 1
ATOM 1211 O O . ASP A 1 164 ? 6.412 11.372 -19.751 1.00 47.06 164 ASP A O 1
ATOM 1215 N N . ILE A 1 165 ? 5.372 12.551 -18.180 1.00 45.72 165 ILE A N 1
ATOM 1216 C CA . ILE A 1 165 ? 4.689 13.414 -19.140 1.00 45.72 165 ILE A CA 1
ATOM 1217 C C . ILE A 1 165 ? 5.743 14.435 -19.677 1.00 45.72 165 ILE A C 1
ATOM 1219 O O . ILE A 1 165 ? 5.713 15.610 -19.323 1.00 45.72 165 ILE A O 1
ATOM 1223 N N . GLY A 1 166 ? 6.727 13.972 -20.476 1.00 37.38 166 GLY A N 1
ATOM 1224 C CA . GLY A 1 166 ? 7.644 14.759 -21.319 1.00 37.38 166 GLY A CA 1
ATOM 1225 C C . GLY A 1 166 ? 9.149 14.893 -20.976 1.00 37.38 166 GLY A C 1
ATOM 1226 O O . GLY A 1 166 ? 9.818 15.635 -21.693 1.00 37.38 166 GLY A O 1
ATOM 1227 N N . GLY A 1 167 ? 9.717 14.264 -19.941 1.00 43.75 167 GLY A N 1
ATOM 1228 C CA . GLY A 1 167 ? 11.146 14.382 -19.561 1.00 43.75 167 GLY A CA 1
ATOM 1229 C C . GLY A 1 167 ? 12.027 13.107 -19.689 1.00 43.75 167 GLY A C 1
ATOM 1230 O O . GLY A 1 167 ? 11.649 12.170 -20.388 1.00 43.75 167 GLY A O 1
ATOM 1231 N N . PRO A 1 168 ? 13.246 13.095 -19.086 1.00 48.75 168 PRO A N 1
ATOM 1232 C CA . PRO A 1 168 ? 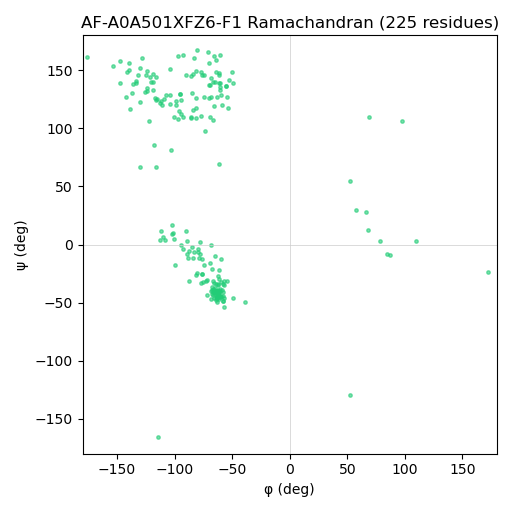14.301 12.078 -19.289 1.00 48.75 168 PRO A CA 1
ATOM 1233 C C . PRO A 1 168 ? 14.476 11.008 -18.177 1.00 48.75 168 PRO A C 1
ATOM 1235 O O . PRO A 1 168 ? 15.484 10.298 -18.150 1.00 48.75 168 PRO A O 1
ATOM 1238 N N . ARG A 1 169 ? 13.583 10.924 -17.197 1.00 52.00 169 ARG A N 1
ATOM 1239 C CA . ARG A 1 169 ? 13.570 9.912 -16.135 1.00 52.00 169 ARG A CA 1
ATOM 1240 C C . ARG A 1 169 ? 13.084 8.552 -16.664 1.00 52.00 169 ARG A C 1
ATOM 1242 O O . ARG A 1 169 ? 12.211 8.469 -17.519 1.00 52.00 169 ARG A O 1
ATOM 1249 N N . PRO A 1 170 ? 13.627 7.447 -16.131 1.00 56.03 170 PRO A N 1
ATOM 1250 C CA . PRO A 1 170 ? 13.222 6.112 -16.546 1.00 56.03 170 PRO A CA 1
ATOM 1251 C C . PRO A 1 170 ? 11.797 5.795 -16.083 1.00 56.03 170 PRO A C 1
ATOM 1253 O O . PRO A 1 170 ? 11.443 6.044 -14.926 1.00 56.03 170 PRO A O 1
ATOM 1256 N N . ALA A 1 171 ? 11.009 5.184 -16.969 1.00 66.00 171 ALA A N 1
ATOM 1257 C CA . ALA A 1 171 ? 9.688 4.663 -16.643 1.00 66.00 171 ALA A CA 1
ATOM 1258 C C . ALA A 1 171 ? 9.769 3.676 -15.464 1.00 66.00 171 ALA A C 1
ATOM 1260 O O . ALA A 1 171 ? 10.666 2.835 -15.383 1.00 66.00 171 ALA A O 1
ATOM 1261 N N . ILE A 1 172 ? 8.836 3.776 -14.521 1.00 69.81 172 ILE A N 1
ATOM 1262 C CA . ILE A 1 172 ? 8.766 2.912 -13.344 1.00 69.81 172 ILE A CA 1
ATOM 1263 C C . ILE A 1 172 ? 7.544 2.022 -13.492 1.00 69.81 172 ILE A C 1
ATOM 1265 O O . ILE A 1 172 ? 6.411 2.490 -13.506 1.00 69.81 172 ILE A O 1
ATOM 1269 N N . LEU A 1 173 ? 7.759 0.713 -13.519 1.00 77.88 173 LEU A N 1
ATOM 1270 C CA . LEU A 1 173 ? 6.660 -0.215 -13.295 1.00 77.88 173 LEU A CA 1
ATOM 1271 C C . LEU A 1 173 ? 6.452 -0.323 -11.799 1.00 77.88 173 LEU A C 1
ATOM 1273 O O . LEU A 1 173 ? 7.354 -0.783 -11.092 1.00 77.88 173 LEU A O 1
ATOM 1277 N N . PHE A 1 174 ? 5.279 0.074 -11.322 1.00 82.88 174 PHE A N 1
ATOM 1278 C CA . PHE A 1 174 ? 4.915 -0.146 -9.935 1.00 82.88 174 PHE A CA 1
ATOM 1279 C C . PHE A 1 174 ? 3.672 -1.018 -9.822 1.00 82.88 174 PHE A C 1
ATOM 1281 O O . PHE A 1 174 ? 2.753 -1.004 -10.642 1.00 82.88 174 PHE A O 1
ATOM 1288 N N . ARG A 1 175 ? 3.678 -1.795 -8.751 1.00 88.38 175 ARG A N 1
ATOM 1289 C CA . ARG A 1 175 ? 2.595 -2.649 -8.312 1.00 88.38 175 ARG A CA 1
ATOM 1290 C C . ARG A 1 175 ? 2.264 -2.264 -6.888 1.00 88.38 175 ARG A C 1
ATOM 1292 O O . ARG A 1 175 ? 3.160 -2.170 -6.051 1.00 88.38 175 ARG A O 1
ATOM 1299 N N . ALA A 1 176 ? 0.988 -2.086 -6.601 1.00 92.06 176 ALA A N 1
ATOM 1300 C CA . ALA A 1 176 ? 0.507 -1.885 -5.251 1.00 92.06 176 ALA A CA 1
ATOM 1301 C C . ALA A 1 176 ? -0.572 -2.910 -4.903 1.00 92.06 176 ALA A C 1
ATOM 1303 O O . ALA A 1 176 ? -1.369 -3.322 -5.748 1.00 92.06 176 ALA A O 1
ATOM 1304 N N . VAL A 1 177 ? -0.599 -3.319 -3.639 1.00 95.88 177 VAL A N 1
ATOM 1305 C CA . VAL A 1 177 ? -1.737 -4.020 -3.044 1.00 95.88 177 VAL A CA 1
ATOM 1306 C C . VAL A 1 177 ? -2.167 -3.269 -1.794 1.00 95.88 177 VAL A C 1
ATOM 1308 O O . VAL A 1 177 ? -1.336 -2.928 -0.953 1.00 95.88 177 VAL A O 1
ATOM 1311 N N . ALA A 1 178 ? -3.463 -3.003 -1.681 1.00 97.62 178 ALA A N 1
ATOM 1312 C CA . ALA A 1 178 ? -4.068 -2.413 -0.501 1.00 97.62 178 ALA A CA 1
ATOM 1313 C C . ALA A 1 178 ? -4.878 -3.466 0.250 1.00 97.62 178 ALA A C 1
ATOM 1315 O O . ALA A 1 178 ? -5.713 -4.159 -0.333 1.00 97.62 178 ALA A O 1
ATOM 1316 N N . LEU A 1 179 ? -4.622 -3.578 1.549 1.00 97.69 179 LEU A N 1
ATOM 1317 C CA . LEU A 1 179 ? -5.150 -4.628 2.410 1.00 97.69 179 LEU A CA 1
ATOM 1318 C C . LEU A 1 179 ? -5.924 -3.983 3.569 1.00 97.69 179 LEU A C 1
ATOM 1320 O O . LEU A 1 179 ? -5.293 -3.399 4.453 1.00 97.69 179 LEU A O 1
ATOM 1324 N N . PRO A 1 180 ? -7.270 -4.032 3.567 1.00 97.56 180 PRO A N 1
ATOM 1325 C CA . PRO A 1 180 ? -8.085 -3.319 4.546 1.00 97.56 180 PRO A CA 1
ATOM 1326 C C . PRO A 1 180 ? -8.208 -4.071 5.874 1.00 97.56 180 PRO A C 1
ATOM 1328 O O . PRO A 1 180 ? -8.235 -5.299 5.918 1.00 97.56 180 PRO A O 1
ATOM 1331 N N . PHE A 1 181 ? -8.350 -3.326 6.961 1.00 96.19 181 PHE A N 1
ATOM 1332 C CA . PHE A 1 181 ? -8.484 -3.819 8.327 1.00 96.19 181 PHE A CA 1
ATOM 1333 C C . PHE A 1 181 ? -9.683 -3.174 9.015 1.00 96.19 181 PHE A C 1
ATOM 1335 O O . PHE A 1 181 ? -10.083 -2.049 8.699 1.00 96.19 181 PHE A O 1
ATOM 1342 N N . ALA A 1 182 ? -10.259 -3.892 9.976 1.00 93.38 182 ALA A N 1
ATOM 1343 C CA . ALA A 1 182 ? -11.263 -3.322 10.856 1.00 93.38 182 ALA A CA 1
ATOM 1344 C C . ALA A 1 182 ? -10.593 -2.275 11.767 1.00 93.38 182 ALA A C 1
ATOM 1346 O O . ALA A 1 182 ? -9.599 -2.610 12.417 1.00 93.38 182 ALA A O 1
ATOM 1347 N N . PRO A 1 183 ? -11.112 -1.035 11.832 1.00 92.06 183 PRO A N 1
ATOM 1348 C CA . PRO A 1 183 ? -10.575 -0.027 12.737 1.00 92.06 183 PRO A CA 1
ATOM 1349 C C . PRO A 1 183 ? -10.770 -0.458 14.194 1.00 92.06 183 PRO A C 1
ATOM 1351 O O . PRO A 1 183 ? -11.763 -1.109 14.531 1.00 92.06 183 PRO A O 1
ATOM 1354 N N . GLU A 1 184 ? -9.848 -0.065 15.071 1.00 87.81 184 GLU A N 1
ATOM 1355 C CA . GLU A 1 184 ? -10.016 -0.281 16.509 1.00 87.81 184 GLU A CA 1
ATOM 1356 C C . GLU A 1 184 ? -11.202 0.516 17.055 1.00 87.81 184 GLU A C 1
ATOM 1358 O O . GLU A 1 184 ? -11.439 1.681 16.706 1.00 87.81 184 GLU A O 1
ATOM 1363 N N . ALA A 1 185 ? -11.955 -0.120 17.952 1.00 83.69 185 ALA A N 1
ATOM 1364 C CA . ALA A 1 185 ? -13.066 0.525 18.627 1.00 83.69 185 ALA A CA 1
ATOM 1365 C C . ALA A 1 185 ? -12.565 1.732 19.437 1.00 83.69 185 ALA A C 1
ATOM 1367 O O . ALA A 1 185 ? -11.585 1.646 20.167 1.00 83.69 185 ALA A O 1
ATOM 1368 N N . GLY A 1 186 ? -13.253 2.869 19.312 1.00 80.31 186 GLY A N 1
ATOM 1369 C CA . GLY A 1 186 ? -12.929 4.083 20.068 1.00 80.31 186 GLY A CA 1
ATOM 1370 C C . GLY A 1 186 ? -11.884 5.008 19.433 1.00 80.31 186 GLY A C 1
ATOM 1371 O O . GLY A 1 186 ? -11.780 6.147 19.870 1.00 80.31 186 GLY A O 1
ATOM 1372 N N . GLN A 1 187 ? -11.196 4.610 18.354 1.00 82.62 187 GLN A N 1
ATOM 1373 C CA . GLN A 1 187 ? -10.200 5.471 17.687 1.00 82.62 187 GLN A CA 1
ATOM 1374 C C . GLN A 1 187 ? -10.798 6.543 16.751 1.00 82.62 187 GLN A C 1
ATOM 1376 O O . GLN A 1 187 ? -10.073 7.339 16.162 1.00 82.62 187 GLN A O 1
ATOM 1381 N N . GLY A 1 188 ? -12.122 6.569 16.555 1.00 88.06 188 GLY A N 1
ATOM 1382 C CA . GLY A 1 188 ? -12.768 7.536 15.652 1.00 88.06 188 GLY A CA 1
ATOM 1383 C C . GLY A 1 188 ? -12.449 7.331 14.161 1.00 88.06 188 GLY A C 1
ATOM 1384 O O . GLY A 1 188 ? -12.765 8.194 13.337 1.00 88.06 188 GLY A O 1
ATOM 1385 N N . LEU A 1 189 ? -11.857 6.189 13.806 1.00 90.62 189 LEU A N 1
ATOM 1386 C CA . LEU A 1 189 ? -11.557 5.799 12.433 1.00 90.62 189 LEU A CA 1
ATOM 1387 C C . LEU A 1 189 ? -12.774 5.156 11.756 1.00 90.62 189 LEU A C 1
ATOM 1389 O O . LEU A 1 189 ? -13.588 4.482 12.390 1.00 90.62 189 LEU A O 1
ATOM 1393 N N . THR A 1 190 ? -12.896 5.382 10.453 1.00 90.88 190 THR A N 1
ATOM 1394 C CA . THR A 1 190 ? -13.847 4.704 9.559 1.00 90.88 190 THR A CA 1
ATOM 1395 C C . THR A 1 190 ? -13.190 3.580 8.774 1.00 90.88 190 THR A C 1
ATOM 1397 O O . THR A 1 190 ? -13.890 2.691 8.299 1.00 90.88 190 THR A O 1
ATOM 1400 N N . GLY A 1 191 ? -11.859 3.565 8.686 1.00 91.69 191 GLY A N 1
ATOM 1401 C CA . GLY A 1 191 ? -11.132 2.429 8.146 1.00 91.69 191 GLY A CA 1
ATOM 1402 C C . GLY A 1 191 ? -9.623 2.573 8.225 1.00 91.69 191 GLY A C 1
ATOM 1403 O O . GLY A 1 191 ? -9.088 3.670 8.395 1.00 91.69 191 GLY A O 1
ATOM 1404 N N . VAL A 1 192 ? -8.962 1.428 8.101 1.00 95.50 192 VAL A N 1
ATOM 1405 C CA . VAL A 1 192 ? -7.508 1.281 8.096 1.00 95.50 192 VAL A CA 1
ATOM 1406 C C . VAL A 1 192 ? -7.143 0.363 6.937 1.00 95.50 192 VAL A C 1
ATOM 1408 O O . VAL A 1 192 ? -7.841 -0.618 6.687 1.00 95.50 192 VAL A O 1
ATOM 1411 N N . ALA A 1 193 ? -6.060 0.655 6.231 1.00 97.19 193 ALA A N 1
ATOM 1412 C CA . ALA A 1 193 ? -5.478 -0.253 5.255 1.00 97.19 193 ALA A CA 1
ATOM 1413 C C . ALA A 1 193 ? -3.954 -0.197 5.304 1.00 97.19 193 ALA A C 1
ATOM 1415 O O . ALA A 1 193 ? -3.367 0.850 5.569 1.00 97.19 193 ALA A O 1
ATOM 1416 N N . VAL A 1 194 ? -3.317 -1.326 5.006 1.00 97.38 194 VAL A N 1
ATOM 1417 C CA . VAL A 1 194 ? -1.886 -1.368 4.702 1.00 97.38 194 VAL A CA 1
ATOM 1418 C C . VAL A 1 194 ? -1.735 -1.394 3.190 1.00 97.38 194 VAL A C 1
ATOM 1420 O O . VAL A 1 194 ? -2.250 -2.297 2.527 1.00 97.38 194 VAL A O 1
ATOM 1423 N N . ALA A 1 195 ? -1.049 -0.392 2.649 1.00 96.31 195 ALA A N 1
ATOM 1424 C CA . ALA A 1 195 ? -0.665 -0.342 1.249 1.00 96.31 195 ALA A CA 1
ATOM 1425 C C . ALA A 1 195 ? 0.784 -0.805 1.120 1.00 96.31 195 ALA A C 1
ATOM 1427 O O . ALA A 1 195 ? 1.678 -0.248 1.753 1.00 96.31 195 ALA A O 1
ATOM 1428 N N . LEU A 1 196 ? 1.008 -1.825 0.300 1.00 94.88 196 LEU A N 1
ATOM 1429 C CA . LEU A 1 196 ? 2.331 -2.333 -0.029 1.00 94.88 196 LEU A CA 1
ATOM 1430 C C . LEU A 1 196 ? 2.647 -1.973 -1.478 1.00 94.88 196 LEU A C 1
ATOM 1432 O O . LEU A 1 196 ? 1.876 -2.330 -2.369 1.00 94.88 196 LEU A O 1
ATOM 1436 N N . ILE A 1 197 ? 3.776 -1.305 -1.702 1.00 91.19 197 ILE A N 1
ATOM 1437 C CA . ILE A 1 197 ? 4.205 -0.825 -3.016 1.00 91.19 197 ILE A CA 1
ATOM 1438 C C . ILE A 1 197 ? 5.513 -1.517 -3.395 1.00 91.19 197 ILE A C 1
ATOM 1440 O O . ILE A 1 197 ? 6.500 -1.443 -2.671 1.00 91.19 197 ILE A O 1
ATOM 1444 N N . SER A 1 198 ? 5.546 -2.147 -4.560 1.00 87.62 198 SER A N 1
ATOM 1445 C CA . SER A 1 198 ? 6.753 -2.711 -5.158 1.00 87.62 198 SER A CA 1
ATOM 1446 C C . SER A 1 198 ? 6.983 -2.061 -6.516 1.00 87.62 198 SER A C 1
ATOM 1448 O O . SER A 1 198 ? 6.035 -1.838 -7.263 1.00 87.62 198 SER A O 1
ATOM 1450 N N . TRP A 1 199 ? 8.230 -1.750 -6.853 1.00 83.25 199 TRP A N 1
ATOM 1451 C CA . TRP A 1 199 ? 8.564 -1.076 -8.105 1.00 83.25 199 TRP A CA 1
ATOM 1452 C C . TRP A 1 199 ? 9.827 -1.647 -8.729 1.00 83.25 199 TRP A C 1
ATOM 1454 O O . TRP A 1 199 ? 10.694 -2.185 -8.041 1.00 83.25 199 TRP A O 1
ATOM 1464 N N . ARG A 1 200 ? 9.936 -1.465 -10.042 1.00 77.25 200 ARG A N 1
ATOM 1465 C CA . ARG A 1 200 ? 11.170 -1.647 -10.797 1.00 77.25 200 ARG A CA 1
ATOM 1466 C C . ARG A 1 200 ? 11.341 -0.499 -11.775 1.00 77.25 200 ARG A C 1
ATOM 1468 O O . ARG A 1 200 ? 10.390 -0.080 -12.434 1.00 77.25 200 ARG A O 1
ATOM 1475 N N . THR A 1 201 ? 12.567 -0.020 -11.869 1.00 72.62 201 THR A N 1
ATOM 1476 C CA . THR A 1 201 ? 12.963 0.928 -12.901 1.00 72.62 201 THR A CA 1
ATOM 1477 C C . THR A 1 201 ? 13.089 0.170 -14.216 1.00 72.62 201 THR A C 1
ATOM 1479 O O . THR A 1 201 ? 13.753 -0.868 -14.268 1.00 72.62 201 THR A O 1
ATOM 1482 N N . LEU A 1 202 ? 12.417 0.644 -15.259 1.00 69.62 202 LEU A N 1
ATOM 1483 C CA . LEU A 1 202 ? 12.632 0.152 -16.610 1.00 69.62 202 LEU A CA 1
ATOM 1484 C C . LEU A 1 202 ? 13.930 0.731 -17.158 1.00 69.62 202 LEU A C 1
ATOM 1486 O O . LEU A 1 202 ? 14.290 1.867 -16.855 1.00 69.62 202 LEU A O 1
ATOM 1490 N N . LEU A 1 203 ? 14.618 -0.068 -17.972 1.00 66.44 203 LEU A N 1
ATOM 1491 C CA . LEU A 1 203 ? 15.720 0.440 -18.775 1.00 66.44 203 LEU A CA 1
ATOM 1492 C C . LEU A 1 203 ? 15.175 1.520 -19.709 1.00 66.44 203 LEU A C 1
ATOM 1494 O O . LEU A 1 203 ? 14.099 1.364 -20.293 1.00 66.44 203 LEU A O 1
ATOM 1498 N N . SER A 1 204 ? 15.927 2.602 -19.865 1.00 67.75 204 SER A N 1
ATOM 1499 C CA . SER A 1 204 ? 15.689 3.550 -20.948 1.00 67.75 204 SER A CA 1
ATOM 1500 C C . SER A 1 204 ? 15.840 2.852 -22.305 1.00 67.75 204 SER A C 1
ATOM 1502 O O . SER A 1 204 ? 16.443 1.778 -22.418 1.00 67.75 204 SER A O 1
ATOM 1504 N N . GLN A 1 205 ? 15.318 3.471 -23.366 1.00 69.12 205 GLN A N 1
ATOM 1505 C CA . GLN A 1 205 ? 15.498 2.940 -24.719 1.00 69.12 205 GLN A CA 1
ATOM 1506 C C . GLN A 1 205 ? 16.988 2.813 -25.073 1.00 69.12 205 GLN A C 1
ATOM 1508 O O . GLN A 1 205 ? 17.397 1.793 -25.614 1.00 69.12 205 GLN A O 1
ATOM 1513 N N . ALA A 1 206 ? 17.807 3.797 -24.688 1.00 72.50 206 ALA A N 1
ATOM 1514 C CA . ALA A 1 206 ? 19.250 3.772 -24.920 1.00 72.50 206 ALA A CA 1
ATOM 1515 C C . ALA A 1 206 ? 19.934 2.591 -24.211 1.00 72.50 206 ALA A C 1
ATOM 1517 O O . ALA A 1 206 ? 20.682 1.849 -24.841 1.00 72.50 206 ALA A O 1
ATOM 1518 N N . GLU A 1 207 ? 19.624 2.363 -22.931 1.00 72.19 207 GLU A N 1
ATOM 1519 C CA . GLU A 1 207 ? 20.153 1.213 -22.182 1.00 72.19 207 GLU A CA 1
ATOM 1520 C C . GLU A 1 207 ? 19.664 -0.122 -22.759 1.00 72.19 207 GLU A C 1
ATOM 1522 O O . GLU A 1 207 ? 20.394 -1.113 -22.762 1.00 72.19 207 GLU A O 1
ATOM 1527 N N . THR A 1 208 ? 18.433 -0.156 -23.269 1.00 76.81 208 THR A N 1
ATOM 1528 C CA . THR A 1 208 ? 17.873 -1.336 -23.938 1.00 76.81 208 THR A CA 1
ATOM 1529 C C . THR A 1 208 ? 18.608 -1.626 -25.248 1.00 76.81 208 THR A C 1
ATOM 1531 O O . THR A 1 208 ? 18.943 -2.778 -25.527 1.00 76.81 208 THR A O 1
ATOM 1534 N N . ASP A 1 209 ? 18.901 -0.597 -26.042 1.00 75.25 209 ASP A N 1
ATOM 1535 C CA . ASP A 1 209 ? 19.649 -0.718 -27.294 1.00 75.25 209 ASP A CA 1
ATOM 1536 C C . ASP A 1 209 ? 21.104 -1.140 -27.039 1.00 75.25 209 ASP A C 1
ATOM 1538 O O . ASP A 1 209 ? 21.629 -2.009 -27.739 1.00 75.25 209 ASP A O 1
ATOM 1542 N N . ASP A 1 210 ? 21.743 -0.585 -26.005 1.00 80.81 210 ASP A N 1
ATOM 1543 C CA . ASP A 1 210 ? 23.070 -1.001 -25.542 1.00 80.81 210 ASP A CA 1
ATOM 1544 C C . ASP A 1 210 ? 23.089 -2.481 -25.158 1.00 80.81 210 ASP A C 1
ATOM 1546 O O . ASP A 1 210 ? 23.925 -3.239 -25.658 1.00 80.81 210 ASP A O 1
ATOM 1550 N N . LEU A 1 211 ? 22.115 -2.923 -24.360 1.00 82.88 211 LEU A N 1
ATOM 1551 C CA . LEU A 1 211 ? 21.998 -4.320 -23.953 1.00 82.88 211 LEU A CA 1
ATOM 1552 C C . LEU A 1 211 ? 21.793 -5.252 -25.158 1.00 82.88 211 LEU A C 1
ATOM 1554 O O . LEU A 1 211 ? 22.397 -6.325 -25.221 1.00 82.88 211 LEU A O 1
ATOM 1558 N N . HIS A 1 212 ? 20.980 -4.850 -26.141 1.00 84.38 212 HIS A N 1
ATOM 1559 C CA . HIS A 1 212 ? 20.805 -5.619 -27.375 1.00 84.38 212 HIS A CA 1
ATOM 1560 C C . HIS A 1 212 ? 22.104 -5.724 -28.180 1.00 84.38 212 HIS A C 1
ATOM 1562 O O . HIS A 1 212 ? 22.407 -6.799 -28.709 1.00 84.38 212 HIS A O 1
ATOM 1568 N N . ARG A 1 213 ? 22.893 -4.645 -28.255 1.00 87.50 213 ARG A N 1
ATOM 1569 C CA . ARG A 1 213 ? 24.204 -4.661 -28.922 1.00 87.50 213 ARG A CA 1
ATOM 1570 C C . ARG A 1 213 ? 25.184 -5.593 -28.217 1.00 87.50 213 ARG A C 1
ATOM 1572 O O . ARG A 1 213 ? 25.827 -6.401 -28.888 1.00 87.50 213 ARG A O 1
ATOM 1579 N N . GLU A 1 214 ? 25.269 -5.526 -26.891 1.00 88.56 214 GLU A N 1
ATOM 1580 C CA . GLU A 1 214 ? 26.128 -6.411 -26.095 1.00 88.56 214 GLU A CA 1
ATOM 1581 C C . GLU A 1 214 ? 25.728 -7.883 -26.245 1.00 88.56 214 GLU A C 1
ATOM 1583 O O . GLU A 1 214 ? 26.585 -8.744 -26.465 1.00 88.56 214 GLU A O 1
ATOM 1588 N N . LEU A 1 215 ? 24.425 -8.177 -26.199 1.00 89.75 215 LEU A N 1
ATOM 1589 C CA . LEU A 1 215 ? 23.909 -9.530 -26.387 1.00 89.75 215 LEU A CA 1
ATOM 1590 C C . LEU A 1 215 ? 24.220 -10.057 -27.794 1.00 89.75 215 LEU A C 1
ATOM 1592 O O . LEU A 1 215 ? 24.683 -11.190 -27.941 1.00 89.75 215 LEU A O 1
ATOM 1596 N N . GLY A 1 216 ? 24.019 -9.230 -28.823 1.00 87.06 216 GLY A N 1
ATOM 1597 C CA . GLY A 1 216 ? 24.364 -9.569 -30.203 1.00 87.06 216 GLY A CA 1
ATOM 1598 C C . GLY A 1 216 ? 25.855 -9.875 -30.369 1.00 87.06 216 GLY A C 1
ATOM 1599 O O . GLY A 1 216 ? 26.214 -10.886 -30.978 1.00 87.06 216 GLY A O 1
ATOM 1600 N N . ALA A 1 217 ? 26.725 -9.061 -29.766 1.00 88.44 217 ALA A N 1
ATOM 1601 C CA . ALA A 1 217 ? 28.169 -9.283 -29.778 1.00 88.44 217 ALA A CA 1
ATOM 1602 C C . ALA A 1 217 ? 28.564 -10.586 -29.062 1.00 88.44 217 ALA A C 1
ATOM 1604 O O . ALA A 1 217 ? 29.394 -11.342 -29.572 1.00 88.44 217 ALA A O 1
ATOM 1605 N N . ALA A 1 218 ? 27.944 -10.891 -27.919 1.00 86.31 218 ALA A N 1
ATOM 1606 C CA . ALA A 1 218 ? 28.194 -12.123 -27.175 1.00 86.31 218 ALA A CA 1
ATOM 1607 C C . ALA A 1 218 ? 27.765 -13.377 -27.958 1.00 86.31 218 ALA A C 1
ATOM 1609 O O . ALA A 1 218 ? 28.510 -14.358 -28.003 1.00 86.31 218 ALA A O 1
ATOM 1610 N N . ILE A 1 219 ? 26.600 -13.340 -28.616 1.00 90.81 219 ILE A N 1
ATOM 1611 C CA . ILE A 1 219 ? 26.115 -14.439 -29.467 1.00 90.81 219 ILE A CA 1
ATOM 1612 C C . ILE A 1 219 ? 27.066 -14.661 -30.650 1.00 90.81 219 ILE A C 1
ATOM 1614 O O . ILE A 1 219 ? 27.447 -15.800 -30.921 1.00 90.81 219 ILE A O 1
ATOM 1618 N N . ALA A 1 220 ? 27.495 -13.589 -31.323 1.00 88.88 220 ALA A N 1
ATOM 1619 C CA . ALA A 1 220 ? 28.440 -13.680 -32.436 1.00 88.88 220 ALA A CA 1
ATOM 1620 C C . ALA A 1 220 ? 29.804 -14.239 -31.994 1.00 88.88 220 ALA A C 1
ATOM 1622 O O . ALA A 1 220 ? 30.384 -15.084 -32.675 1.00 88.88 220 ALA A O 1
ATOM 1623 N N . TRP A 1 221 ? 30.302 -13.815 -30.829 1.00 90.50 221 TRP A N 1
ATOM 1624 C CA . TRP A 1 221 ? 31.538 -14.336 -30.245 1.00 90.50 221 TRP A CA 1
ATOM 1625 C C . TRP A 1 221 ? 31.437 -15.832 -29.923 1.00 90.50 221 TRP A C 1
ATOM 1627 O O . TRP A 1 221 ? 32.332 -16.595 -30.284 1.00 90.50 221 TRP A O 1
ATOM 1637 N N . LEU A 1 222 ? 30.331 -16.271 -29.309 1.00 87.75 222 LEU A N 1
ATOM 1638 C CA . LEU A 1 222 ? 30.085 -17.688 -29.031 1.00 87.75 222 LEU A CA 1
ATOM 1639 C C . LEU A 1 222 ? 30.040 -18.508 -30.319 1.00 87.75 222 LEU A C 1
ATOM 1641 O O . LEU A 1 222 ? 30.688 -19.549 -30.385 1.00 87.75 222 LEU A O 1
ATOM 1645 N N . ALA A 1 223 ? 29.334 -18.033 -31.347 1.00 85.31 223 ALA A N 1
ATOM 1646 C CA . ALA A 1 223 ? 29.231 -18.717 -32.635 1.00 85.31 223 ALA A CA 1
ATOM 1647 C C . ALA A 1 223 ? 30.590 -18.862 -33.346 1.00 85.31 223 ALA A C 1
ATOM 1649 O O . ALA A 1 223 ? 30.836 -19.869 -34.009 1.00 85.31 223 ALA A O 1
ATOM 1650 N N . ASN A 1 224 ? 31.484 -17.885 -33.180 1.00 83.06 224 ASN A N 1
ATOM 1651 C CA . ASN A 1 224 ? 32.818 -17.909 -33.781 1.00 83.06 224 ASN A CA 1
ATOM 1652 C C . ASN A 1 224 ? 33.830 -18.757 -32.992 1.00 83.06 224 ASN A C 1
ATOM 1654 O O . ASN A 1 224 ? 34.758 -19.284 -33.596 1.00 83.06 224 ASN A O 1
ATOM 1658 N N . ASN A 1 225 ? 33.639 -18.925 -31.680 1.00 74.50 225 ASN A N 1
ATOM 1659 C CA . ASN A 1 225 ? 34.539 -19.691 -30.804 1.00 74.50 225 ASN A CA 1
ATOM 1660 C C . ASN A 1 225 ? 34.047 -21.109 -30.471 1.00 74.50 225 ASN A C 1
ATOM 1662 O O . ASN A 1 225 ? 34.660 -21.794 -29.655 1.00 74.50 225 ASN A O 1
ATOM 1666 N N . SER A 1 226 ? 32.933 -21.548 -31.058 1.00 64.44 226 SER A N 1
ATOM 1667 C CA . SER A 1 226 ? 32.416 -22.921 -30.934 1.00 64.44 226 SER A CA 1
ATOM 1668 C C . SER A 1 226 ? 32.699 -23.789 -32.173 1.00 64.44 226 SER A C 1
ATOM 1670 O O . SER A 1 226 ? 32.094 -24.849 -32.333 1.00 64.44 226 SER A O 1
ATOM 1672 N N . ARG A 1 227 ? 33.639 -23.358 -33.025 1.00 51.91 227 ARG A N 1
ATOM 1673 C CA . ARG A 1 227 ? 34.263 -24.145 -34.103 1.00 51.91 227 ARG A CA 1
ATOM 1674 C C . ARG A 1 227 ? 35.708 -24.461 -33.747 1.00 51.91 227 ARG A C 1
ATOM 1676 O O . ARG A 1 227 ? 36.162 -25.549 -34.157 1.00 51.91 227 ARG A O 1
#

Secondary structure (DSSP, 8-state):
---PPP-------PPPPTTS-THHHHHTT----PPP-GGGSTT--SSPPPS-HHHHHHHHHHHHHHHHHTTSSS-BTHHHHHHSSTTTGGGEEEEEEETTS-EEEES--HHHHHTTS--TT-EE-----TT-TTS-HHHHHHHHHHHHHHHTS-EEEEEEE-S-SSSSSPPEEEEEEEEEEBPPTTS-EEEEEEEEEEEEEPPPHHHHHHHHHHHHHHHHHHHHH--

Solvent-accessible surface area (backbone atoms only — not comparable to full-atom values): 13399 Å² total; per-residue (Å²): 138,84,89,78,85,82,86,81,85,89,80,85,78,73,76,80,69,79,88,77,48,84,62,60,70,63,61,75,73,73,77,85,78,83,83,84,80,72,84,82,68,79,86,78,85,86,71,83,80,75,82,54,75,51,58,51,51,50,51,50,52,50,53,48,49,56,61,60,20,63,93,48,82,48,21,52,48,76,54,51,55,64,53,54,31,83,94,38,20,43,35,15,30,34,42,37,30,34,72,87,58,49,26,39,30,40,78,62,11,64,54,33,46,76,70,67,38,52,59,68,71,49,74,42,84,78,88,61,60,45,82,44,80,91,49,53,76,30,56,23,42,51,24,33,20,53,52,8,37,74,68,55,40,73,39,78,46,78,44,80,40,61,83,39,96,82,65,92,62,55,38,31,43,35,37,34,32,12,43,33,28,38,51,60,87,89,72,56,49,72,22,26,14,42,27,37,54,35,74,45,77,42,74,44,72,67,57,48,52,50,49,52,51,52,51,52,52,52,53,53,50,50,67,67,73,74,116

Organism: NCBI:txid1715348

Foldseek 3Di:
DDDDDDDDDDDDDDDPDPPPDPCVVVVVPDDDDDDDDPPVPPDDPDDDDDDDPQVVLQVVLQVLQCVQCPVHLGHAPVSVVVCCDPPQVQQKWKWFAFPVRWIFIDSHHVNCVVVVLDDGGDTDNDPDALPDLVDDPNSSLNNLQVVCLVVSAKDKDWDFRDPDPPDDAFIKTKIKIKGWHDYDPPPRTSTMIMIGMDIDGDDDPVRVVVVVVVVVVVVVVCVVVVD